Protein AF-A0A817QDA9-F1 (afdb_monomer_lite)

Radius of gyration: 23.28 Å; chains: 1; bounding box: 49×49×76 Å

Foldseek 3Di:
DVVVVVVVVVVVVVVVVVLLVVLLVVLCCPAPVHPDNDDDWADDDDLCLQPCVVVVDPDPPPDDDPDPPRSTPPQLVSVVSSLVSSLVCLVPVVVVVCVVVVDPPCVVVNVVSNVVSVVVNVCCSVCVSVCLVCVLVVLQVVLLVVLLVLLCVLCVLPLDLVSSVCSCVVDVVNVVSNVVSLVSNQVSLCSVPVPPDPVSVVVSVCSCVSVVVCSVCSNVVHDPDDDPPDD

Structure (mmCIF, N/CA/C/O backbone):
data_AF-A0A817QDA9-F1
#
_entry.id   AF-A0A817QDA9-F1
#
loop_
_atom_site.group_PDB
_atom_site.id
_atom_site.type_symbol
_atom_site.label_atom_id
_atom_site.label_alt_id
_atom_site.label_comp_id
_atom_site.label_asym_id
_atom_site.label_entity_id
_atom_site.label_seq_id
_atom_site.pdbx_PDB_ins_code
_atom_site.Cartn_x
_atom_site.Cartn_y
_atom_site.Cartn_z
_atom_site.occupancy
_atom_site.B_iso_or_equiv
_atom_site.auth_seq_id
_atom_site.auth_comp_id
_atom_site.auth_asym_id
_atom_site.auth_atom_id
_atom_site.pdbx_PDB_model_num
ATOM 1 N N . MET A 1 1 ? -1.153 15.783 -30.442 1.00 42.75 1 MET A N 1
ATOM 2 C CA . MET A 1 1 ? -2.332 15.225 -29.729 1.00 42.75 1 MET A CA 1
ATOM 3 C C . MET A 1 1 ? -1.967 14.540 -28.403 1.00 42.75 1 MET A C 1
ATOM 5 O O . MET A 1 1 ? -2.709 14.705 -27.447 1.00 42.75 1 MET A O 1
ATOM 9 N N . SER A 1 2 ? -0.815 13.856 -28.306 1.00 41.72 2 SER A N 1
ATOM 10 C CA . SER A 1 2 ? -0.297 13.240 -27.061 1.00 41.72 2 SER A CA 1
ATOM 11 C C . SER A 1 2 ? 0.119 14.246 -25.961 1.00 41.72 2 SER A C 1
ATOM 13 O O . SER A 1 2 ? -0.207 14.048 -24.791 1.00 41.72 2 SER A O 1
ATOM 15 N N . SER A 1 3 ? 0.738 15.380 -26.319 1.00 40.34 3 SER A N 1
ATOM 16 C CA . SER A 1 3 ? 1.186 16.409 -25.358 1.00 40.34 3 SER A CA 1
ATOM 17 C C . SER A 1 3 ? 0.042 17.011 -24.527 1.00 40.34 3 SER A C 1
ATOM 19 O O . SER A 1 3 ? 0.133 17.072 -23.304 1.00 40.34 3 SER A O 1
ATOM 21 N N . ASN A 1 4 ? -1.080 17.339 -25.174 1.00 43.16 4 ASN A N 1
ATOM 22 C CA . ASN A 1 4 ? -2.273 17.884 -24.516 1.00 43.16 4 ASN A CA 1
ATOM 23 C C . ASN A 1 4 ? -2.968 16.881 -23.579 1.00 43.16 4 ASN A C 1
ATOM 25 O O . ASN A 1 4 ? -3.653 17.298 -22.649 1.00 43.16 4 ASN A O 1
ATOM 29 N N . LEU A 1 5 ? -2.832 15.570 -23.812 1.00 43.88 5 LEU A N 1
ATOM 30 C CA . LEU A 1 5 ? -3.388 14.539 -22.927 1.00 43.88 5 LEU A CA 1
ATOM 31 C C . LEU A 1 5 ? -2.507 14.329 -21.693 1.00 43.88 5 LEU A C 1
ATOM 33 O O . LEU A 1 5 ? -3.026 14.228 -20.582 1.00 43.88 5 LEU A O 1
ATOM 37 N N . LEU A 1 6 ? -1.183 14.328 -21.870 1.00 44.38 6 LEU A N 1
ATOM 38 C CA . LEU A 1 6 ? -0.226 14.226 -20.767 1.00 44.38 6 LEU A CA 1
ATOM 39 C C . LEU A 1 6 ? -0.318 15.431 -19.826 1.00 44.38 6 LEU A C 1
ATOM 41 O O . LEU A 1 6 ? -0.367 15.246 -18.610 1.00 44.38 6 LEU A O 1
ATOM 45 N N . GLU A 1 7 ? -0.411 16.643 -20.372 1.00 45.53 7 GLU A N 1
ATOM 46 C CA . GLU A 1 7 ? -0.562 17.875 -19.592 1.00 45.53 7 GLU A CA 1
ATOM 47 C C . GLU A 1 7 ? -1.909 17.924 -18.853 1.00 45.53 7 GLU A C 1
ATOM 49 O O . GLU A 1 7 ? -1.946 18.194 -17.652 1.00 45.53 7 GLU A O 1
ATOM 54 N N . LYS A 1 8 ? -3.008 17.518 -19.508 1.00 46.84 8 LYS A N 1
ATOM 55 C CA . LYS A 1 8 ? -4.323 17.367 -18.858 1.00 46.84 8 LYS A CA 1
ATOM 56 C C . LYS A 1 8 ? -4.330 16.309 -17.753 1.00 46.84 8 LYS A C 1
ATOM 58 O O . LYS A 1 8 ? -4.963 16.530 -16.721 1.00 46.84 8 LYS A O 1
ATOM 63 N N . SER A 1 9 ? -3.623 15.187 -17.928 1.00 48.28 9 SER A N 1
ATOM 64 C CA . SER A 1 9 ? -3.509 14.174 -16.868 1.00 48.28 9 SER A CA 1
ATOM 65 C C . SER A 1 9 ? -2.754 14.734 -15.661 1.00 48.28 9 SER A C 1
ATOM 67 O O . SER A 1 9 ? -3.245 14.632 -14.540 1.00 48.28 9 SER A O 1
ATOM 69 N N . LYS A 1 10 ? -1.634 15.441 -15.878 1.00 43.03 10 LYS A N 1
ATOM 70 C CA . LYS A 1 10 ? -0.832 16.054 -14.807 1.00 43.03 10 LYS A CA 1
ATOM 71 C C . LYS A 1 10 ? -1.638 17.074 -13.999 1.00 43.03 10 LYS A C 1
ATOM 73 O O . LYS A 1 10 ? 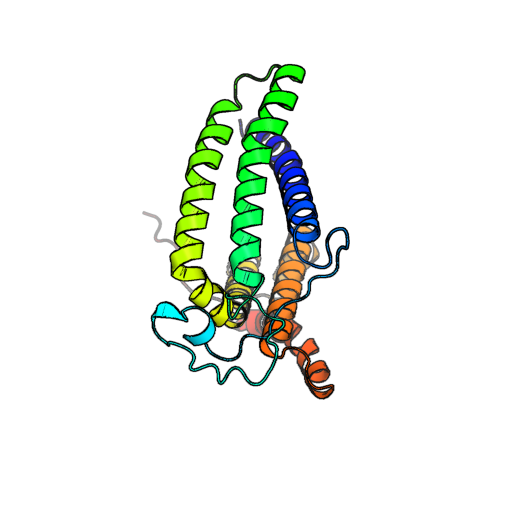-1.589 17.047 -12.769 1.00 43.03 10 LYS A O 1
ATOM 78 N N . VAL A 1 11 ? -2.428 17.913 -14.674 1.00 51.81 11 VAL A N 1
ATOM 79 C CA . VAL A 1 11 ? -3.289 18.920 -14.028 1.00 51.81 11 VAL A CA 1
ATOM 80 C C . VAL A 1 11 ? -4.443 18.286 -13.246 1.00 51.81 11 VAL A C 1
ATOM 82 O O . VAL A 1 11 ? -4.850 18.849 -12.239 1.00 51.81 11 VAL A O 1
ATOM 85 N N . SER A 1 12 ? -4.953 17.112 -13.635 1.00 53.66 12 SER A N 1
ATOM 86 C CA . SER A 1 12 ? -5.982 16.405 -12.852 1.00 53.66 12 SER A CA 1
ATOM 87 C C . SER A 1 12 ? -5.405 15.583 -11.692 1.00 53.66 12 SER A C 1
ATOM 89 O O . SER A 1 12 ? -6.076 15.418 -10.674 1.00 53.66 12 SER A O 1
ATOM 91 N N . ILE A 1 13 ? -4.182 15.062 -11.831 1.00 56.84 13 ILE A N 1
ATOM 92 C CA . ILE A 1 13 ? -3.520 14.221 -10.820 1.00 56.84 13 ILE A CA 1
ATOM 93 C C . ILE A 1 13 ? -3.080 15.060 -9.610 1.00 56.84 13 ILE A C 1
ATOM 95 O O . ILE A 1 13 ? -3.290 14.648 -8.472 1.00 56.84 13 ILE A O 1
ATOM 99 N N . CYS A 1 14 ? -2.540 16.262 -9.836 1.00 54.50 14 CYS A N 1
ATOM 100 C CA . CYS A 1 14 ? -2.052 17.152 -8.774 1.00 54.50 14 CYS A CA 1
ATOM 101 C C . CYS A 1 14 ? -3.123 17.537 -7.715 1.00 54.50 14 CYS A C 1
ATOM 103 O O . CYS A 1 14 ? -2.902 17.287 -6.526 1.00 54.50 14 CYS A O 1
ATOM 105 N N . PRO A 1 15 ? -4.320 18.045 -8.085 1.00 64.31 15 PRO A N 1
ATOM 106 C CA . PRO A 1 15 ? -5.388 18.322 -7.124 1.00 64.31 15 PRO A CA 1
ATOM 107 C C . PRO A 1 15 ? -5.987 17.043 -6.527 1.00 64.31 15 PRO A C 1
ATOM 109 O O . PRO A 1 15 ? -6.455 17.074 -5.392 1.00 64.31 15 PRO A O 1
ATOM 112 N N . GLY A 1 16 ? -5.942 15.912 -7.244 1.00 66.38 16 GLY A N 1
ATOM 113 C CA . GLY A 1 16 ? -6.372 14.614 -6.720 1.00 66.38 16 GLY A CA 1
ATOM 114 C C . GLY A 1 16 ? -5.509 14.140 -5.548 1.00 66.38 16 GLY A C 1
ATOM 115 O O . GLY A 1 16 ? -6.048 13.734 -4.521 1.00 66.38 16 GLY A O 1
ATOM 116 N N . ILE A 1 17 ? -4.184 14.263 -5.663 1.00 70.94 17 ILE A N 1
ATOM 117 C CA . ILE A 1 17 ? -3.237 13.912 -4.592 1.00 70.94 17 ILE A CA 1
ATOM 118 C C . ILE A 1 17 ? -3.423 14.833 -3.380 1.00 70.94 17 ILE A C 1
ATOM 120 O O . ILE A 1 17 ? -3.496 14.347 -2.252 1.00 70.94 17 ILE A O 1
ATOM 124 N N . TYR A 1 18 ? -3.564 16.144 -3.604 1.00 77.81 18 TYR A N 1
ATOM 125 C CA . TYR A 1 18 ? -3.792 17.107 -2.522 1.00 77.81 18 TYR A CA 1
ATOM 126 C C . TYR A 1 18 ? -5.111 16.838 -1.781 1.00 77.81 18 TYR A C 1
ATOM 128 O O . TYR A 1 18 ? -5.140 16.794 -0.552 1.00 77.81 18 TYR A O 1
ATOM 136 N N . CYS A 1 19 ? -6.194 16.573 -2.521 1.00 78.12 19 CYS A N 1
ATOM 137 C CA . CYS A 1 19 ? -7.481 16.203 -1.931 1.00 78.12 19 CYS A CA 1
ATOM 138 C C . CYS A 1 19 ? -7.393 14.874 -1.171 1.00 78.12 19 CYS A C 1
ATOM 140 O O . CYS A 1 19 ? -7.927 14.772 -0.070 1.00 78.12 19 CYS A O 1
ATOM 142 N N . GLY A 1 20 ? -6.687 13.878 -1.712 1.00 82.69 20 GLY A N 1
ATOM 143 C CA . GLY A 1 20 ? -6.460 12.601 -1.034 1.00 82.69 20 GLY A CA 1
ATOM 144 C C . GLY A 1 20 ? -5.747 12.783 0.306 1.00 82.69 20 GLY A C 1
ATOM 145 O O . GLY A 1 20 ? -6.238 12.322 1.337 1.00 82.69 20 GLY A O 1
ATOM 146 N N . TYR A 1 21 ? -4.653 13.544 0.324 1.00 86.06 21 TYR A N 1
ATOM 147 C CA . TYR A 1 21 ? -3.929 13.863 1.555 1.00 86.06 21 TYR A CA 1
ATOM 148 C C . TYR A 1 21 ? -4.812 14.591 2.581 1.00 86.06 21 TYR A C 1
ATOM 150 O O . TYR A 1 21 ? -4.845 14.219 3.754 1.00 86.06 21 TYR A O 1
ATOM 158 N N . GLN A 1 22 ? -5.602 15.569 2.130 1.00 85.44 22 GLN A N 1
ATOM 159 C CA . GLN A 1 22 ? -6.518 16.312 2.993 1.00 85.44 22 GLN A CA 1
ATOM 160 C C . GLN A 1 22 ? -7.595 15.410 3.618 1.00 85.44 22 GLN A C 1
ATOM 162 O O . GLN A 1 22 ? -7.872 15.514 4.814 1.00 85.44 22 GLN A O 1
ATOM 167 N N . THR A 1 23 ? -8.184 14.500 2.834 1.00 89.31 23 THR A N 1
ATOM 168 C CA . THR A 1 23 ? -9.198 13.550 3.331 1.00 89.31 23 THR A CA 1
ATOM 169 C C . THR A 1 23 ? -8.629 12.608 4.383 1.00 89.31 23 THR A C 1
ATOM 171 O O . THR A 1 23 ? -9.297 12.329 5.377 1.00 89.31 23 THR A O 1
ATOM 174 N N . PHE A 1 24 ? -7.382 12.168 4.209 1.00 88.06 24 PHE A N 1
ATOM 175 C CA . PHE A 1 24 ? -6.699 11.308 5.166 1.00 88.06 24 PHE A CA 1
ATOM 176 C C . PHE A 1 24 ? -6.463 12.024 6.501 1.00 88.06 24 PHE A C 1
ATOM 178 O O . PHE A 1 24 ? -6.821 11.488 7.549 1.00 88.06 24 PHE A O 1
ATOM 185 N N . ILE A 1 25 ? -5.955 13.263 6.468 1.00 88.56 25 ILE A N 1
ATOM 186 C CA . ILE A 1 25 ? -5.779 14.079 7.680 1.00 88.56 25 ILE A CA 1
ATOM 187 C C . ILE A 1 25 ? -7.111 14.287 8.393 1.00 88.56 25 ILE A C 1
ATOM 189 O O . ILE A 1 25 ? -7.201 14.055 9.597 1.00 88.56 25 ILE A O 1
ATOM 193 N N . PHE A 1 26 ? -8.149 14.712 7.668 1.00 89.44 26 PHE A N 1
ATOM 194 C CA . PHE A 1 26 ? -9.453 14.953 8.281 1.00 89.44 26 PHE A CA 1
ATOM 195 C C . PHE A 1 26 ? -10.027 13.693 8.913 1.00 89.44 26 PHE A C 1
ATOM 197 O O . PHE A 1 26 ? -10.484 13.759 10.049 1.00 89.44 26 PHE A O 1
ATOM 204 N N . THR A 1 27 ? -9.914 12.551 8.233 1.00 89.31 27 THR A N 1
ATOM 205 C CA . THR A 1 27 ? -10.334 11.255 8.777 1.00 89.31 27 THR A CA 1
ATOM 206 C C . THR A 1 27 ? -9.602 10.945 10.080 1.00 89.31 27 THR A C 1
ATOM 208 O O . THR A 1 27 ? -10.250 10.625 11.071 1.00 89.31 27 THR A O 1
ATOM 211 N N . LEU A 1 28 ? -8.271 11.083 10.120 1.00 87.56 28 LEU A N 1
ATOM 212 C CA . LEU A 1 28 ? -7.491 10.827 11.336 1.00 87.56 28 LEU A CA 1
ATOM 213 C C . LEU A 1 28 ? -7.910 11.728 12.504 1.00 87.56 28 LEU A C 1
ATOM 215 O O . LEU A 1 28 ? -8.008 11.251 13.629 1.00 87.56 28 LEU A O 1
ATOM 219 N N . LEU A 1 29 ? -8.206 13.003 12.240 1.00 87.81 29 LEU A N 1
ATOM 220 C CA . LEU A 1 29 ? -8.622 13.962 13.268 1.00 87.81 29 LEU A CA 1
ATOM 221 C C . LEU A 1 29 ? -10.022 13.678 13.836 1.00 87.81 29 LEU A C 1
ATOM 223 O O . LEU A 1 29 ? -10.327 14.153 14.932 1.00 87.81 29 LEU A O 1
ATOM 227 N N . THR A 1 30 ? -10.864 12.927 13.116 1.00 87.50 30 THR A N 1
ATOM 228 C CA . THR A 1 30 ? -12.214 12.534 13.555 1.00 87.50 30 THR A CA 1
ATOM 229 C C . THR A 1 30 ? -12.193 11.408 14.591 1.00 87.50 30 THR A C 1
ATOM 231 O O . THR A 1 30 ? -13.090 11.339 15.432 1.00 87.50 30 THR A O 1
ATOM 234 N N . PHE A 1 31 ? -11.192 10.523 14.555 1.00 84.44 31 PHE A N 1
ATOM 235 C CA . PHE A 1 31 ? -11.117 9.370 15.455 1.00 84.44 31 PHE A CA 1
ATOM 236 C C . PHE A 1 31 ? -10.366 9.689 16.755 1.00 84.44 31 PHE A C 1
ATOM 238 O O . PHE A 1 31 ? -9.500 10.563 16.787 1.00 84.44 31 PHE A O 1
ATOM 245 N N . PRO A 1 32 ? -10.691 9.002 17.865 1.00 78.50 32 PRO A N 1
ATOM 246 C CA . PRO A 1 32 ? -10.027 9.238 19.136 1.00 78.50 32 PRO A CA 1
ATOM 247 C C . PRO A 1 32 ? -8.543 8.813 19.105 1.00 78.50 32 PRO A C 1
ATOM 249 O O . PRO A 1 32 ? -8.238 7.704 18.656 1.00 78.50 32 PRO A O 1
ATOM 252 N N . PRO A 1 33 ? -7.630 9.610 19.700 1.00 83.94 33 PRO A N 1
ATOM 253 C CA . PRO A 1 33 ? -7.859 10.918 20.325 1.00 83.94 33 PRO A CA 1
ATOM 254 C C . PRO A 1 33 ? -8.097 12.044 19.303 1.00 83.94 33 PRO A C 1
ATOM 256 O O . PRO A 1 33 ? -7.226 12.372 18.501 1.00 83.94 33 PRO A O 1
ATOM 259 N N . ILE A 1 34 ? -9.267 12.682 19.416 1.00 82.25 34 ILE A N 1
ATOM 260 C CA . ILE A 1 34 ? -9.738 13.731 18.506 1.00 82.25 34 ILE A CA 1
ATOM 261 C C . ILE A 1 34 ? -8.708 14.864 18.454 1.00 82.25 34 ILE A C 1
ATOM 263 O O . ILE A 1 34 ? -8.221 15.321 19.492 1.00 8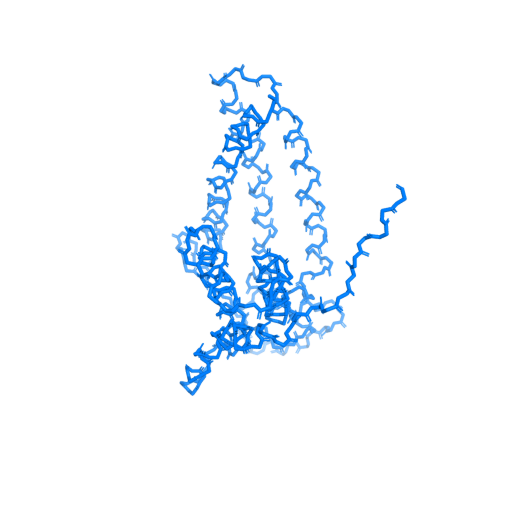2.25 34 ILE A O 1
ATOM 267 N N . GLY A 1 35 ? -8.378 15.318 17.245 1.00 81.88 35 GLY A N 1
ATOM 268 C CA . GLY A 1 35 ? -7.435 16.420 17.041 1.00 81.88 35 GLY A CA 1
ATOM 269 C C . GLY A 1 35 ? -5.950 16.035 17.088 1.00 81.88 35 GLY A C 1
ATOM 270 O O . GLY A 1 35 ? -5.101 16.917 16.970 1.00 81.88 35 GLY A O 1
ATOM 271 N N . LYS A 1 36 ? -5.607 14.748 17.239 1.00 83.50 36 LYS A N 1
ATOM 272 C CA . LYS A 1 36 ? -4.221 14.254 17.151 1.00 83.50 36 LYS A CA 1
ATOM 273 C C . LYS A 1 36 ? -4.055 13.313 15.960 1.00 83.50 36 LYS A C 1
ATOM 275 O O . LYS A 1 36 ? -4.957 12.561 15.626 1.00 83.50 36 LYS A O 1
ATOM 280 N N . LEU A 1 37 ? -2.856 13.280 15.374 1.00 78.88 37 LEU A N 1
ATOM 281 C CA . LEU A 1 37 ? -2.489 12.345 14.294 1.00 78.88 37 LEU A CA 1
ATOM 282 C C . LEU A 1 37 ? -2.104 10.945 14.812 1.00 78.88 37 LEU A C 1
ATOM 284 O O . LEU A 1 37 ? -1.355 10.213 14.171 1.00 78.88 37 LEU A O 1
ATOM 288 N N . THR A 1 38 ? -2.583 10.581 15.999 1.00 73.81 38 THR A N 1
ATOM 289 C CA . THR A 1 38 ? -2.352 9.272 16.614 1.00 73.81 38 THR A CA 1
ATOM 290 C C . THR A 1 38 ? -3.626 8.455 16.505 1.00 73.81 38 THR A C 1
ATOM 292 O O . THR A 1 38 ? -4.691 8.958 16.848 1.00 73.81 38 THR A O 1
ATOM 295 N N . PHE A 1 39 ? -3.516 7.203 16.076 1.00 72.62 39 PHE A N 1
ATOM 296 C CA . PHE A 1 39 ? -4.663 6.344 15.810 1.00 72.62 39 PHE A CA 1
ATOM 297 C C . PHE A 1 39 ? -4.695 5.178 16.801 1.00 72.62 39 PHE A C 1
ATOM 299 O O . PHE A 1 39 ? -3.783 4.352 16.818 1.00 72.62 39 PHE A O 1
ATOM 306 N N . ASN A 1 40 ? -5.734 5.111 17.636 1.00 74.56 40 ASN A N 1
ATOM 307 C CA . ASN A 1 40 ? -5.926 4.000 18.566 1.00 74.56 40 ASN A CA 1
ATOM 308 C C . ASN A 1 40 ? -6.825 2.947 17.917 1.00 74.56 40 ASN A C 1
ATOM 310 O O . ASN A 1 40 ? -8.006 3.213 17.712 1.00 74.56 40 ASN A O 1
ATOM 314 N N . ALA A 1 41 ? -6.284 1.760 17.637 1.00 75.44 41 ALA A N 1
ATOM 315 C CA . ALA A 1 41 ? -7.025 0.648 17.044 1.00 75.44 41 ALA A CA 1
ATOM 316 C C . ALA A 1 41 ? -7.029 -0.590 17.942 1.00 75.44 41 ALA A C 1
ATOM 318 O O . ALA A 1 41 ? -6.058 -0.867 18.651 1.00 75.44 41 ALA A O 1
ATOM 319 N N . CYS A 1 42 ? -8.124 -1.345 17.891 1.00 75.94 42 CYS A N 1
ATOM 320 C CA . CYS A 1 42 ? -8.211 -2.650 18.532 1.00 75.94 42 CYS A CA 1
ATOM 321 C C . CYS A 1 42 ? -7.588 -3.721 17.623 1.00 75.94 42 CYS A C 1
ATOM 323 O O . CYS A 1 42 ? -7.791 -3.722 16.410 1.00 75.94 42 CYS A O 1
ATOM 325 N N . GLN A 1 43 ? -6.787 -4.616 18.209 1.00 71.62 43 GLN A N 1
ATOM 326 C CA . GLN A 1 43 ? -6.107 -5.669 17.456 1.00 71.62 43 GLN A CA 1
ATOM 327 C C . GLN A 1 43 ? -7.122 -6.707 16.966 1.00 71.62 43 GLN A C 1
ATOM 329 O O . GLN A 1 43 ? -7.863 -7.278 17.766 1.00 71.62 43 GLN A O 1
ATOM 334 N N . VAL A 1 44 ? -7.104 -6.980 15.663 1.00 75.62 44 VAL A N 1
ATOM 335 C CA . VAL A 1 44 ? -7.872 -8.064 15.042 1.00 75.62 44 VAL A CA 1
ATOM 336 C C . VAL A 1 44 ? -7.123 -9.376 15.240 1.00 75.62 44 VAL A C 1
ATOM 338 O O . VAL A 1 44 ? -5.926 -9.444 14.952 1.00 75.62 44 VAL A O 1
ATOM 341 N N . LYS A 1 45 ? -7.809 -10.420 15.713 1.00 76.25 45 LYS A N 1
ATOM 342 C CA . LYS A 1 45 ? -7.208 -11.752 15.886 1.00 76.25 45 LYS A CA 1
ATOM 343 C C . LYS A 1 45 ? -7.748 -12.755 14.884 1.00 76.25 45 LYS A C 1
ATOM 345 O O . LYS A 1 45 ? -6.991 -13.567 14.362 1.00 76.25 45 LYS A O 1
ATOM 350 N N . LEU A 1 46 ? -9.049 -12.710 14.636 1.00 78.19 46 LEU A N 1
ATOM 351 C CA . LEU A 1 46 ? -9.757 -13.684 13.820 1.00 78.19 46 LEU A CA 1
ATOM 352 C C . LEU A 1 46 ? -10.544 -12.976 12.723 1.00 78.19 46 LEU A C 1
ATOM 354 O O . LEU A 1 46 ? -11.029 -11.863 12.899 1.00 78.19 46 LEU A O 1
ATOM 358 N N . PHE A 1 47 ? -10.736 -13.658 11.596 1.00 80.44 47 PHE A N 1
ATOM 359 C CA . PHE A 1 47 ? -11.599 -13.162 10.523 1.00 80.44 47 PHE A CA 1
ATOM 360 C C . PHE A 1 47 ? -13.047 -12.934 10.999 1.00 80.44 47 PHE A C 1
ATOM 362 O O . PHE A 1 47 ? -13.696 -11.977 10.581 1.00 80.44 47 PHE A O 1
ATOM 369 N N . SER A 1 48 ? -13.530 -13.760 11.936 1.00 77.38 48 SER A N 1
ATOM 370 C CA . SER A 1 48 ? -14.853 -13.622 12.558 1.00 77.38 48 SER A CA 1
ATOM 371 C C . SER A 1 48 ? -15.051 -12.292 13.291 1.00 77.38 48 SER A C 1
ATOM 373 O O . SER A 1 48 ? -16.191 -11.853 13.432 1.00 77.38 48 SER A O 1
ATOM 375 N N . ASP A 1 49 ? -13.967 -11.633 13.720 1.00 76.31 49 ASP A N 1
ATOM 376 C CA . ASP A 1 49 ? -14.023 -10.352 14.433 1.00 76.31 49 ASP A CA 1
ATOM 377 C C . ASP A 1 49 ? -14.596 -9.233 13.542 1.00 76.31 49 ASP A C 1
ATOM 379 O O . ASP A 1 49 ? -15.229 -8.308 14.045 1.00 76.31 49 ASP A O 1
ATOM 383 N N . PHE A 1 50 ? -14.450 -9.335 12.214 1.00 77.44 50 PHE A N 1
ATOM 384 C CA . PHE A 1 50 ? -15.024 -8.377 11.261 1.00 77.44 50 PHE A CA 1
ATOM 385 C C . PHE A 1 50 ? -16.535 -8.536 11.055 1.00 77.44 50 PHE A C 1
ATOM 387 O O . PHE A 1 50 ? -17.186 -7.594 10.607 1.00 77.44 50 PHE A O 1
ATOM 394 N N . TYR A 1 51 ? -17.105 -9.700 11.385 1.00 77.75 51 TYR A N 1
ATOM 395 C CA . TYR A 1 51 ? -18.514 -10.010 11.130 1.00 77.75 51 TYR A CA 1
ATOM 396 C C . TYR A 1 51 ? -19.233 -10.498 12.398 1.00 77.75 51 TYR A C 1
ATOM 398 O O . TYR A 1 51 ? -19.763 -11.615 12.436 1.00 77.75 51 TYR A O 1
ATOM 406 N N . PRO A 1 52 ? -19.311 -9.656 13.448 1.00 71.50 52 PRO A N 1
ATOM 407 C CA . PRO A 1 52 ? -19.877 -10.049 14.737 1.00 71.50 52 PRO A CA 1
ATOM 408 C C . PRO A 1 52 ? -21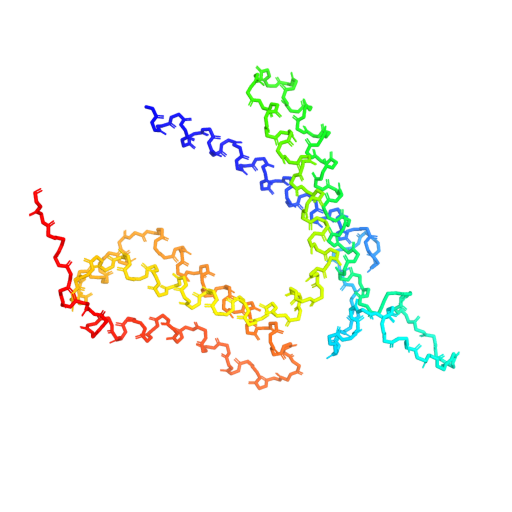.360 -10.428 14.652 1.00 71.50 52 PRO A C 1
ATOM 410 O O . PRO A 1 52 ? -21.834 -11.194 15.485 1.00 71.50 52 PRO A O 1
ATOM 413 N N . ILE A 1 53 ? -22.083 -9.957 13.627 1.00 69.69 53 ILE A N 1
ATOM 414 C CA . ILE A 1 53 ? -23.491 -10.309 13.394 1.00 69.69 53 ILE A CA 1
ATOM 415 C C . ILE A 1 53 ? -23.694 -11.814 13.165 1.00 69.69 53 ILE A C 1
ATOM 417 O O . ILE A 1 53 ? -24.720 -12.357 13.561 1.00 69.69 53 ILE A O 1
ATOM 421 N N . PHE A 1 54 ? -22.703 -12.496 12.580 1.00 72.12 54 PHE A N 1
ATOM 422 C CA . PHE A 1 54 ? -22.741 -13.943 12.354 1.00 72.12 54 PHE A CA 1
ATOM 423 C C . PHE A 1 54 ? -22.105 -14.737 13.502 1.00 72.12 54 PHE A C 1
ATOM 425 O O . PHE A 1 54 ? -22.356 -15.931 13.637 1.00 72.12 54 PHE A O 1
ATOM 432 N N . HIS A 1 55 ? -21.297 -14.083 14.340 1.00 65.75 55 HIS A N 1
ATOM 433 C CA . HIS A 1 55 ? -20.442 -14.736 15.336 1.00 65.75 55 HIS A CA 1
ATOM 434 C C . HIS A 1 55 ? -20.676 -14.250 16.773 1.00 65.75 55 HIS A C 1
ATOM 436 O O . HIS A 1 55 ? -19.764 -14.334 17.590 1.00 65.75 55 HIS A O 1
ATOM 442 N N . ASN A 1 56 ? -21.889 -13.758 17.059 1.00 53.91 56 ASN A N 1
ATOM 443 C CA . ASN A 1 56 ? -22.372 -13.190 18.325 1.00 53.91 56 ASN A CA 1
ATOM 444 C C . ASN A 1 56 ? -21.400 -13.344 19.518 1.00 53.91 56 ASN A C 1
ATOM 446 O O . ASN A 1 56 ? -21.388 -14.394 20.173 1.00 53.91 56 ASN A O 1
ATOM 450 N N . PRO A 1 57 ? -20.576 -12.328 19.823 1.00 59.78 57 PRO A N 1
ATOM 451 C CA . PRO A 1 57 ? -19.647 -12.423 20.935 1.00 59.78 57 PRO A CA 1
ATOM 452 C C . PRO A 1 57 ? -20.420 -12.416 22.261 1.00 59.78 57 PRO A C 1
ATOM 454 O O . PRO A 1 57 ? -21.052 -11.426 22.627 1.00 59.78 57 PRO A O 1
ATOM 457 N N . ILE A 1 58 ? -20.349 -13.513 23.019 1.00 57.53 58 ILE A N 1
ATOM 458 C CA . ILE A 1 58 ? -20.902 -13.584 24.378 1.00 57.53 58 ILE A CA 1
ATOM 459 C C . ILE A 1 58 ? -19.963 -12.809 25.305 1.00 57.53 58 ILE A C 1
ATOM 461 O O . ILE A 1 58 ? -18.966 -13.333 25.809 1.00 57.53 58 ILE A O 1
ATOM 465 N N . VAL A 1 59 ? -20.252 -11.527 25.515 1.00 60.94 59 VAL A N 1
ATOM 466 C CA . VAL A 1 59 ? -19.447 -10.682 26.396 1.00 60.94 59 VAL A CA 1
ATOM 467 C C . VAL A 1 59 ? -19.970 -10.811 27.823 1.00 60.94 59 VAL A C 1
ATOM 469 O O . VAL A 1 59 ? -20.996 -10.245 28.185 1.00 60.94 59 VAL A O 1
ATOM 472 N N . ASN A 1 60 ? -19.237 -11.523 28.676 1.00 59.72 60 ASN A N 1
ATOM 473 C CA . ASN A 1 60 ? -19.470 -11.459 30.117 1.00 59.72 60 ASN A CA 1
ATOM 474 C C . ASN A 1 60 ? -19.126 -10.038 30.602 1.00 59.72 60 ASN A C 1
ATOM 476 O O . ASN A 1 60 ? -17.946 -9.712 30.741 1.00 59.72 60 ASN A O 1
ATOM 480 N N . TYR A 1 61 ? -20.148 -9.212 30.861 1.00 55.66 61 TYR A N 1
ATOM 481 C CA . TYR A 1 61 ? -20.138 -7.774 31.215 1.00 55.66 61 TYR A CA 1
ATOM 482 C C . TYR A 1 61 ? -19.297 -7.351 32.447 1.00 55.66 61 TYR A C 1
ATOM 484 O O . TYR A 1 61 ? -19.490 -6.275 33.004 1.00 55.66 61 TYR A O 1
ATOM 492 N N . ARG A 1 62 ? -18.341 -8.167 32.906 1.00 58.09 62 ARG A N 1
ATOM 493 C CA . ARG A 1 62 ? -17.469 -7.888 34.058 1.00 58.09 62 ARG A CA 1
ATOM 494 C C . ARG A 1 62 ? -16.276 -6.976 33.748 1.00 58.09 62 ARG A C 1
ATOM 496 O O . ARG A 1 62 ? -15.644 -6.497 34.683 1.00 58.09 62 ARG A O 1
ATOM 503 N N . LYS A 1 63 ? -15.938 -6.729 32.475 1.00 54.81 63 LYS A N 1
ATOM 504 C CA . LYS A 1 63 ? -14.817 -5.854 32.080 1.00 54.81 63 LYS A CA 1
ATOM 505 C C . LYS A 1 63 ? -15.284 -4.747 31.138 1.00 54.81 63 LYS A C 1
ATOM 507 O O . LYS A 1 63 ? -15.991 -5.005 30.171 1.00 54.81 63 LYS A O 1
ATOM 512 N N . LYS A 1 64 ? -14.840 -3.515 31.405 1.00 50.12 64 LYS A N 1
ATOM 513 C CA . LYS A 1 64 ? -15.085 -2.348 30.549 1.00 50.12 64 LYS A CA 1
ATOM 514 C C . LYS A 1 64 ? -14.290 -2.504 29.247 1.00 50.12 64 LYS A C 1
ATOM 516 O O . LYS A 1 64 ? -13.073 -2.320 29.247 1.00 50.12 64 LYS A O 1
ATOM 521 N N . LEU A 1 65 ? -14.962 -2.862 28.154 1.00 56.59 65 LEU A N 1
ATOM 522 C CA . LEU A 1 65 ? -14.366 -2.844 26.819 1.00 56.59 65 LEU A CA 1
ATOM 523 C C . LEU A 1 65 ? -14.155 -1.380 26.407 1.00 56.59 65 LEU A C 1
ATOM 525 O O . LEU A 1 65 ? -15.086 -0.580 26.435 1.00 56.59 65 LEU A O 1
ATOM 529 N N . ARG A 1 66 ? -12.908 -1.009 26.094 1.00 53.16 66 ARG A N 1
ATOM 530 C CA . ARG A 1 66 ? -12.580 0.310 25.519 1.00 53.16 66 ARG A CA 1
ATOM 531 C C . ARG A 1 66 ? -12.817 0.366 24.006 1.00 53.16 66 ARG A C 1
ATOM 533 O O . ARG A 1 66 ? -12.848 1.456 23.452 1.00 53.16 66 ARG A O 1
ATOM 540 N N . CYS A 1 67 ? -12.984 -0.788 23.367 1.00 58.00 67 CYS A N 1
ATOM 541 C CA . CYS A 1 67 ? -13.454 -0.900 21.993 1.00 58.00 67 CYS A CA 1
ATOM 542 C C . CYS A 1 67 ? -14.987 -0.795 22.031 1.00 58.00 67 CYS A C 1
ATOM 544 O O . CYS A 1 67 ? -15.620 -1.517 22.804 1.00 58.00 67 CYS A O 1
ATOM 546 N N . SER A 1 68 ? -15.560 0.143 21.275 1.00 53.75 68 SER A N 1
ATOM 547 C CA . SER A 1 68 ? -17.009 0.354 21.121 1.00 53.75 68 SER A CA 1
ATOM 548 C C . SER A 1 68 ? -17.724 -0.902 20.580 1.00 53.75 68 SER A C 1
ATOM 550 O O . SER A 1 68 ? -17.094 -1.930 20.364 1.00 53.75 68 SER A O 1
ATOM 552 N N . TYR A 1 69 ? -19.031 -0.820 20.298 1.00 56.81 69 TYR A N 1
ATOM 553 C CA . TYR A 1 69 ? -19.869 -1.871 19.673 1.00 56.81 69 TYR A CA 1
ATOM 554 C C . TYR A 1 69 ? -19.349 -2.461 18.332 1.00 56.81 69 TYR A C 1
ATOM 556 O O . TYR A 1 69 ? -20.009 -3.297 17.723 1.00 56.81 69 TYR A O 1
ATOM 564 N N . GLU A 1 70 ? -18.170 -2.048 17.872 1.00 60.38 70 GLU A N 1
ATOM 565 C CA . GLU A 1 70 ? -17.448 -2.543 16.707 1.00 60.38 70 GLU A CA 1
ATOM 566 C C . GLU A 1 70 ? -16.172 -3.249 17.201 1.00 60.38 70 GLU A C 1
ATOM 568 O O . GLU A 1 70 ? -15.274 -2.623 17.768 1.00 60.38 70 GLU A O 1
ATOM 573 N N . VAL A 1 71 ? -16.087 -4.568 17.000 1.00 61.16 71 VAL A N 1
ATOM 574 C CA . VAL A 1 71 ? -14.958 -5.401 17.468 1.00 61.16 71 VAL A CA 1
ATOM 575 C C . VAL A 1 71 ? -13.627 -4.964 16.826 1.00 61.16 71 VAL A C 1
ATOM 577 O O . VAL A 1 71 ? -12.573 -5.084 17.447 1.00 61.16 71 VAL A O 1
ATOM 580 N N . VAL A 1 72 ? -13.686 -4.369 15.628 1.00 60.78 72 VAL A N 1
ATOM 581 C CA . VAL A 1 72 ? -12.536 -3.883 14.840 1.00 60.78 72 VAL A CA 1
ATOM 582 C C . VAL A 1 72 ? -12.478 -2.342 14.787 1.00 60.78 72 VAL A C 1
ATOM 584 O O . VAL A 1 72 ? -12.021 -1.744 13.815 1.00 60.78 72 VAL A O 1
ATOM 587 N N . TYR A 1 73 ? -12.940 -1.659 15.839 1.00 64.31 73 TYR A N 1
ATOM 588 C CA . TYR A 1 73 ? -12.908 -0.194 15.894 1.00 64.31 73 TYR A CA 1
ATOM 589 C C . TYR A 1 73 ? -11.465 0.362 15.887 1.00 64.31 73 TYR A C 1
ATOM 591 O O . TYR A 1 73 ? -10.619 -0.152 16.632 1.00 64.31 73 TYR A O 1
ATOM 599 N N . PRO A 1 74 ? -11.160 1.444 15.137 1.00 70.75 74 PRO A N 1
ATOM 600 C CA . PRO A 1 74 ? -11.974 2.162 14.153 1.00 70.75 74 PRO A CA 1
ATOM 601 C C . PRO A 1 74 ? -11.649 1.756 12.707 1.00 70.75 74 PRO A C 1
ATOM 603 O O . PRO A 1 74 ? -11.923 2.531 11.798 1.00 70.75 74 PRO A O 1
ATOM 606 N N . LEU A 1 75 ? -11.017 0.600 12.469 1.00 77.19 75 LEU A N 1
ATOM 607 C CA . LEU A 1 75 ? -10.471 0.247 11.156 1.00 77.19 75 LEU A CA 1
ATOM 608 C C . LEU A 1 75 ? -11.548 0.311 10.072 1.00 77.19 75 LEU A C 1
ATOM 610 O O . LEU A 1 75 ? -11.373 1.046 9.112 1.00 77.19 75 LEU A O 1
ATOM 614 N N . GLN A 1 76 ? -12.675 -0.377 10.253 1.00 81.19 76 GLN A N 1
ATOM 615 C CA . GLN A 1 76 ? -13.749 -0.411 9.257 1.00 81.19 76 GLN A CA 1
ATOM 616 C C . GLN A 1 76 ? -14.448 0.956 9.141 1.00 81.19 76 GLN A C 1
ATOM 618 O O . GLN A 1 76 ? -14.625 1.482 8.040 1.00 81.19 76 GLN A O 1
ATOM 623 N N . SER A 1 77 ? -14.788 1.574 10.274 1.00 84.94 77 SER A N 1
ATOM 624 C CA . SER A 1 77 ? -15.412 2.903 10.309 1.00 84.94 77 SER A CA 1
ATOM 625 C C . SER A 1 77 ? -14.554 4.010 9.675 1.00 84.94 77 SER A C 1
ATOM 627 O O . SER A 1 77 ? -15.091 4.933 9.057 1.00 84.94 77 SER A O 1
ATOM 629 N N . ALA A 1 78 ? -13.224 3.931 9.771 1.00 87.38 78 ALA A N 1
ATOM 630 C CA . ALA A 1 78 ? -12.322 4.962 9.264 1.00 87.38 78 ALA A CA 1
ATOM 631 C C . ALA A 1 78 ? -12.365 5.107 7.746 1.00 87.38 78 ALA A C 1
ATOM 633 O O . ALA A 1 78 ? -12.335 6.227 7.240 1.00 87.38 78 ALA A O 1
ATOM 634 N N . ILE A 1 79 ? -12.508 4.010 7.003 1.00 89.25 79 ILE A N 1
ATOM 635 C CA . ILE A 1 79 ? -12.569 4.080 5.535 1.00 89.25 79 ILE A CA 1
ATOM 636 C C . ILE A 1 79 ? -13.897 4.648 5.058 1.00 89.25 79 ILE A C 1
ATOM 638 O O . ILE A 1 79 ? -13.924 5.395 4.082 1.00 89.25 79 ILE A O 1
ATOM 642 N N . PHE A 1 80 ? -14.993 4.365 5.760 1.00 89.25 80 PHE A N 1
ATOM 643 C CA . PHE A 1 80 ? -16.280 4.984 5.450 1.00 89.25 80 PHE A CA 1
ATOM 644 C C . PHE A 1 80 ? -16.239 6.496 5.642 1.00 89.25 80 PHE A C 1
ATOM 646 O O . PHE A 1 80 ? -16.691 7.243 4.770 1.00 89.25 80 PHE A O 1
ATOM 653 N N . VAL A 1 81 ? -15.635 6.954 6.740 1.00 90.94 81 VAL A N 1
ATOM 654 C CA . VAL A 1 81 ? -15.405 8.381 6.987 1.00 90.94 81 VAL A CA 1
ATOM 655 C C . VAL A 1 81 ? -14.498 8.974 5.903 1.00 90.94 81 VAL A C 1
ATOM 657 O O . VAL A 1 81 ? -14.828 10.019 5.342 1.00 90.94 81 VAL A O 1
ATOM 660 N N . LEU A 1 82 ? -13.431 8.270 5.515 1.00 91.06 82 LEU A N 1
ATOM 661 C CA . LEU A 1 82 ? -12.520 8.698 4.452 1.00 91.06 82 LEU A CA 1
ATOM 662 C C . LEU A 1 82 ? -13.217 8.849 3.098 1.00 91.06 82 LEU A C 1
ATOM 664 O O . LEU A 1 82 ? -13.076 9.890 2.457 1.00 91.06 82 LEU A O 1
ATOM 668 N N . TYR A 1 83 ? -14.003 7.864 2.659 1.00 90.88 83 TYR A N 1
ATOM 669 C CA . TYR A 1 83 ? -14.747 7.949 1.397 1.00 90.88 83 TYR A CA 1
ATOM 670 C C . TYR A 1 83 ? -15.846 9.012 1.432 1.00 90.88 83 TYR A C 1
ATOM 672 O O . TYR A 1 83 ? -16.099 9.669 0.417 1.00 90.88 83 TYR A O 1
ATOM 680 N N . THR A 1 84 ? -16.455 9.239 2.596 1.00 89.56 84 THR A N 1
ATOM 681 C CA . THR A 1 84 ? -17.430 10.320 2.785 1.00 89.56 84 THR A CA 1
ATOM 682 C C . THR A 1 84 ? -16.754 11.682 2.651 1.00 89.56 84 THR A C 1
ATOM 684 O O . THR A 1 84 ? -17.204 12.513 1.861 1.00 89.56 84 THR A O 1
ATOM 687 N N . TYR A 1 85 ? -15.623 11.904 3.329 1.00 90.38 85 TYR A N 1
ATOM 688 C CA . TYR A 1 85 ? -14.849 13.137 3.175 1.00 90.38 85 TYR A CA 1
ATOM 689 C C . TYR A 1 85 ? -14.320 13.316 1.754 1.00 90.38 85 TYR A C 1
ATOM 691 O O . TYR A 1 85 ? -14.364 14.431 1.240 1.00 90.38 85 TYR A O 1
ATOM 699 N N . ALA A 1 86 ? -13.868 12.247 1.093 1.00 88.81 86 ALA A N 1
ATOM 700 C CA . ALA A 1 86 ? -13.416 12.304 -0.296 1.00 88.81 86 ALA A CA 1
ATOM 701 C C . ALA A 1 86 ? -14.539 12.737 -1.242 1.00 88.81 86 ALA A C 1
ATOM 703 O O . ALA A 1 86 ? -14.331 13.611 -2.086 1.00 88.81 86 ALA A O 1
ATOM 704 N N . SER A 1 87 ? -15.745 12.201 -1.046 1.00 87.19 87 SER A N 1
ATOM 705 C CA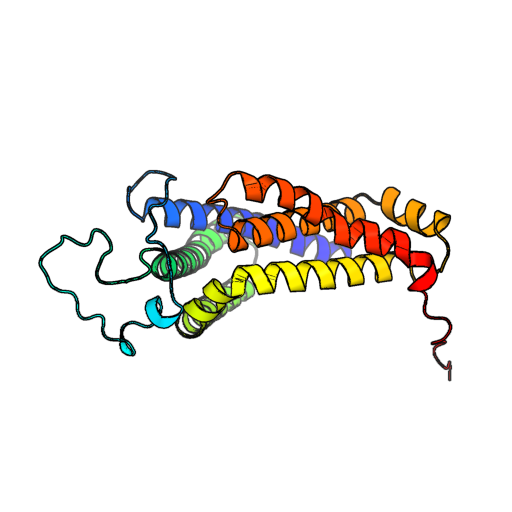 . SER A 1 87 ? -16.933 12.596 -1.806 1.00 87.19 87 SER A CA 1
ATOM 706 C C . SER A 1 87 ? -17.296 14.062 -1.556 1.00 87.19 87 SER A C 1
ATOM 708 O O . SER A 1 87 ? -17.493 14.816 -2.508 1.00 87.19 87 SER A O 1
ATOM 710 N N . LEU A 1 88 ? -17.314 14.503 -0.293 1.00 87.50 88 LEU A N 1
ATOM 711 C CA . LEU A 1 88 ? -17.620 15.891 0.077 1.00 87.50 88 LEU A CA 1
ATOM 712 C C . LEU A 1 88 ? -16.588 16.882 -0.471 1.00 87.50 88 LEU A C 1
ATOM 714 O O . LEU A 1 88 ? -16.955 17.905 -1.040 1.00 87.50 88 LEU A O 1
ATOM 718 N N . ILE A 1 89 ? -15.296 16.579 -0.352 1.00 84.25 89 ILE A N 1
ATOM 719 C CA . ILE A 1 89 ? -14.221 17.438 -0.860 1.00 84.25 89 ILE A CA 1
ATOM 720 C C . ILE A 1 89 ? -14.291 17.550 -2.385 1.00 84.25 89 ILE A C 1
ATOM 722 O O . ILE A 1 89 ? -14.202 18.657 -2.918 1.00 84.25 89 ILE A O 1
ATOM 726 N N . MET A 1 90 ? -14.523 16.442 -3.094 1.00 81.00 90 MET A N 1
ATOM 727 C CA . MET A 1 90 ? -14.697 16.469 -4.550 1.00 81.00 90 MET A CA 1
ATOM 728 C C . MET A 1 90 ? -15.950 17.240 -4.985 1.00 81.00 90 MET A C 1
ATOM 730 O O . MET A 1 90 ? -15.933 17.848 -6.054 1.00 81.00 90 MET A O 1
ATOM 734 N N . LEU A 1 91 ? -17.006 17.258 -4.167 1.00 82.44 91 LEU A N 1
ATOM 735 C CA . LEU A 1 91 ? -18.233 18.016 -4.428 1.00 82.44 91 LEU A CA 1
ATOM 736 C C . LEU A 1 91 ? -18.142 19.499 -4.060 1.00 82.44 91 LEU A C 1
ATOM 738 O O . LEU A 1 91 ? -18.837 20.292 -4.676 1.00 82.44 91 LEU A O 1
ATOM 742 N N . LEU A 1 92 ? -17.330 19.887 -3.074 1.00 82.31 92 L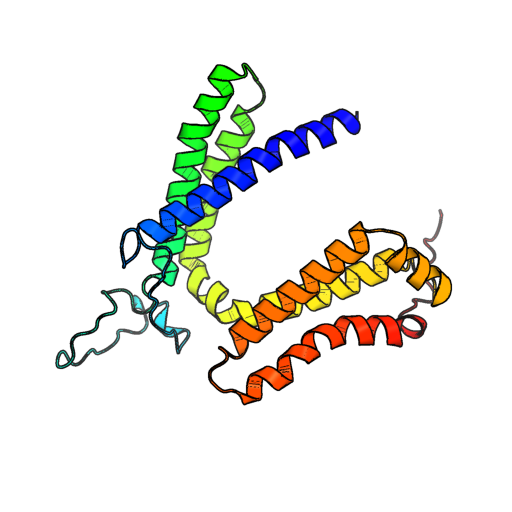EU A N 1
ATOM 743 C CA . LEU A 1 92 ? -17.278 21.268 -2.574 1.00 82.31 92 LEU A CA 1
ATOM 744 C C . LEU A 1 92 ? -16.062 22.032 -3.101 1.00 82.31 92 LEU A C 1
ATOM 746 O O . LEU A 1 92 ? -16.190 23.104 -3.688 1.00 82.31 92 LEU A O 1
ATOM 750 N N . ILE A 1 93 ? -14.869 21.464 -2.920 1.00 77.62 93 ILE A N 1
ATOM 751 C CA . ILE A 1 93 ? -13.603 22.138 -3.227 1.00 77.62 93 ILE A CA 1
ATOM 752 C C . ILE A 1 93 ? -13.421 22.240 -4.739 1.00 77.62 93 ILE A C 1
ATOM 754 O O . ILE A 1 93 ? -13.030 23.278 -5.270 1.00 77.62 93 ILE A O 1
ATOM 758 N N . ARG A 1 94 ? -13.754 21.173 -5.464 1.00 73.88 94 ARG A N 1
ATOM 759 C CA . ARG A 1 94 ? -13.540 21.121 -6.908 1.00 73.88 94 ARG A CA 1
ATOM 760 C C . ARG A 1 94 ? -14.372 22.143 -7.694 1.00 73.88 94 ARG A C 1
ATOM 762 O O . ARG A 1 94 ? -13.754 22.884 -8.452 1.00 73.88 94 ARG A O 1
ATOM 769 N N . PRO A 1 95 ? -15.706 22.269 -7.530 1.00 75.69 95 PRO A N 1
ATOM 770 C CA . PRO A 1 95 ? -16.461 23.331 -8.203 1.00 75.69 95 PRO A CA 1
ATOM 771 C C . PRO A 1 95 ? -16.028 24.736 -7.791 1.00 75.69 95 PRO A C 1
ATOM 773 O O . PRO A 1 95 ? -16.053 25.629 -8.636 1.00 75.69 95 PRO A O 1
ATOM 776 N N . PHE A 1 96 ? -15.561 24.927 -6.555 1.00 74.44 96 PHE A N 1
ATOM 777 C CA . PHE A 1 96 ? -15.016 26.208 -6.112 1.00 74.44 96 PHE A CA 1
ATOM 778 C C . PHE A 1 96 ? -13.735 26.600 -6.871 1.00 74.44 96 PHE A C 1
ATOM 780 O O . PHE A 1 96 ? -13.623 27.720 -7.356 1.00 74.44 96 PHE A O 1
ATOM 787 N N . PHE A 1 97 ? -12.787 25.680 -7.074 1.00 70.75 97 PHE A N 1
ATOM 788 C CA . PHE A 1 97 ? -11.604 25.971 -7.900 1.00 70.75 97 PHE A CA 1
ATOM 789 C C . PHE A 1 97 ? -11.950 26.170 -9.383 1.00 70.75 97 PHE A C 1
ATOM 791 O O . PHE A 1 97 ? -11.312 26.963 -10.074 1.00 70.75 97 PHE A O 1
ATOM 798 N N . ILE A 1 98 ? -12.971 25.474 -9.886 1.00 69.56 98 ILE A N 1
ATOM 799 C CA . ILE A 1 98 ? -13.411 25.598 -11.282 1.00 69.56 98 ILE A CA 1
ATOM 800 C C . ILE A 1 98 ? -14.074 26.946 -11.540 1.00 69.56 98 ILE A C 1
ATOM 802 O O . ILE A 1 98 ? -13.842 27.522 -12.602 1.00 69.56 98 ILE A O 1
ATOM 806 N N . SER A 1 99 ? -14.880 27.454 -10.603 1.00 68.88 99 SER A N 1
ATOM 807 C CA . SER A 1 99 ? -15.510 28.771 -10.755 1.00 68.88 99 SER A CA 1
ATOM 808 C C . SER A 1 99 ? -14.461 29.880 -10.870 1.00 68.88 99 SER A C 1
ATOM 810 O O . SER A 1 99 ? -14.636 30.812 -11.652 1.00 68.88 99 SER A O 1
ATOM 812 N N . ILE A 1 100 ? -13.326 29.720 -10.184 1.00 70.50 100 ILE A N 1
ATOM 813 C CA . ILE A 1 100 ? -12.179 30.629 -10.265 1.00 70.50 100 ILE A CA 1
ATOM 814 C C . ILE A 1 100 ? -11.418 30.461 -11.596 1.00 70.50 100 ILE A C 1
ATOM 816 O O . ILE A 1 100 ? -11.018 31.453 -12.197 1.00 70.50 100 ILE A O 1
ATOM 820 N N . ILE A 1 101 ? -11.232 29.228 -12.087 1.00 68.81 101 ILE A N 1
ATOM 821 C CA . ILE A 1 101 ? -10.350 28.916 -13.237 1.00 68.81 101 ILE A CA 1
ATOM 822 C C . ILE A 1 101 ? -11.109 28.824 -14.590 1.00 68.81 101 ILE A C 1
ATOM 824 O O . ILE A 1 101 ? -10.493 28.689 -15.646 1.00 68.81 101 ILE A O 1
ATOM 828 N N . HIS A 1 102 ? -12.443 28.948 -14.608 1.00 56.91 102 HIS A N 1
ATOM 829 C CA . HIS A 1 102 ? -13.289 29.020 -15.818 1.00 56.91 102 HIS A CA 1
ATOM 830 C C . HIS A 1 102 ? -13.098 27.867 -16.837 1.00 56.91 102 HIS A C 1
ATOM 832 O O . HIS A 1 102 ? -13.181 28.053 -18.053 1.00 56.91 102 HIS A O 1
ATOM 838 N N . GLN A 1 103 ? -12.887 26.630 -16.369 1.00 60.44 103 GLN A N 1
ATOM 839 C CA . GLN A 1 103 ? -12.729 25.462 -17.252 1.00 60.44 103 GLN A CA 1
ATOM 840 C C . GLN A 1 103 ? -14.007 24.613 -17.379 1.00 60.44 103 GLN A C 1
ATOM 842 O O . GLN A 1 103 ? -14.472 24.001 -16.421 1.00 60.44 103 GLN A O 1
ATOM 847 N N . LYS A 1 104 ? -14.534 24.493 -18.610 1.00 56.78 104 LYS A N 1
ATOM 848 C CA . LYS A 1 104 ? -15.772 23.750 -18.949 1.00 56.78 104 LYS A CA 1
ATOM 849 C C . LYS A 1 104 ? -15.668 22.211 -18.895 1.00 56.78 104 LYS A C 1
ATOM 851 O O . LYS A 1 104 ? -16.691 21.539 -18.927 1.00 56.78 104 LYS A O 1
ATOM 856 N N . PHE A 1 105 ? -14.469 21.629 -18.816 1.00 55.88 105 PHE A N 1
ATOM 857 C CA . PHE A 1 105 ? -14.247 20.184 -19.028 1.00 55.88 105 PHE A CA 1
ATOM 858 C C . PHE A 1 105 ? -14.347 19.294 -17.773 1.00 55.88 105 PHE A C 1
ATOM 860 O O . PHE A 1 105 ? -14.069 18.099 -17.844 1.00 55.88 105 PHE A O 1
ATOM 867 N N . ILE A 1 106 ? -14.717 19.845 -16.615 1.00 60.66 106 ILE A N 1
ATOM 868 C CA . ILE A 1 106 ? -14.461 19.178 -15.325 1.00 60.66 106 ILE A CA 1
ATOM 869 C C . ILE A 1 106 ? -15.699 18.453 -14.753 1.00 60.66 106 ILE A C 1
ATOM 871 O O . ILE A 1 106 ? -15.571 17.611 -13.862 1.00 60.66 106 ILE A O 1
ATOM 875 N N . SER A 1 107 ? -16.888 18.666 -15.327 1.00 63.09 107 SER A N 1
ATOM 876 C CA . SER A 1 107 ? -18.138 18.032 -14.875 1.00 63.09 107 SER A CA 1
ATOM 877 C C . SER A 1 107 ? -18.075 16.499 -14.897 1.00 63.09 107 SER A C 1
ATOM 879 O O . SER A 1 107 ? -18.427 15.864 -13.906 1.00 63.09 107 SER A O 1
ATOM 881 N N . ALA A 1 108 ? -17.539 15.894 -15.963 1.00 69.12 108 ALA A N 1
ATOM 882 C CA . ALA A 1 108 ? -17.464 14.435 -16.115 1.00 69.12 108 ALA A CA 1
ATOM 883 C C . ALA A 1 108 ? -16.693 13.741 -14.978 1.00 69.12 108 ALA A C 1
ATOM 885 O O . ALA A 1 108 ? -17.061 12.656 -14.530 1.00 69.12 108 ALA A O 1
ATOM 886 N N . SER A 1 109 ? -15.645 14.382 -14.461 1.00 73.06 109 SER A N 1
ATOM 887 C CA . SER A 1 109 ? -14.841 13.808 -13.384 1.00 73.06 109 SER A CA 1
ATOM 888 C C . SER A 1 109 ? -15.522 13.935 -12.014 1.00 73.06 109 SER A C 1
ATOM 890 O O . SER A 1 109 ? -15.307 13.077 -11.163 1.00 73.06 109 SER A O 1
ATOM 892 N N . ILE A 1 110 ? -16.375 14.947 -11.806 1.00 75.69 110 ILE A N 1
ATOM 893 C CA . ILE A 1 110 ? -17.218 15.046 -10.601 1.00 75.69 110 ILE A CA 1
ATOM 894 C C . ILE A 1 110 ? -18.276 13.935 -10.619 1.00 75.69 110 ILE A C 1
ATOM 896 O O . ILE A 1 110 ? -18.425 13.222 -9.630 1.00 75.69 110 ILE A O 1
ATOM 900 N N . TYR A 1 111 ? -18.943 13.716 -11.760 1.00 78.69 111 TYR A N 1
ATOM 901 C CA . TYR A 1 111 ? -19.920 12.630 -11.905 1.00 78.69 111 TYR A CA 1
ATOM 902 C C . TYR A 1 111 ? -19.289 11.245 -11.735 1.00 78.69 111 TYR A C 1
ATOM 904 O O . TYR A 1 111 ? -19.866 10.393 -11.062 1.00 78.69 111 TYR A O 1
ATOM 912 N N . SER A 1 112 ? -18.093 11.024 -12.288 1.00 80.62 112 SER A N 1
ATOM 913 C CA . SER A 1 112 ? -17.364 9.767 -12.102 1.00 80.62 112 SER A CA 1
ATOM 914 C C . SER A 1 112 ? -17.034 9.514 -10.630 1.00 80.62 112 SER A C 1
ATOM 916 O O . SER A 1 112 ? -17.293 8.420 -10.137 1.00 80.62 112 SER A O 1
ATOM 918 N N . ALA A 1 113 ? -16.530 10.522 -9.913 1.00 79.75 113 ALA A N 1
ATOM 919 C CA . ALA A 1 113 ? -16.222 10.408 -8.490 1.00 79.75 113 ALA A CA 1
ATOM 920 C C . ALA A 1 113 ? -17.476 10.109 -7.650 1.00 79.75 113 ALA A C 1
ATOM 922 O O . ALA A 1 113 ? -17.444 9.233 -6.787 1.00 79.75 113 ALA A O 1
ATOM 923 N N . LEU A 1 114 ? -18.592 10.784 -7.950 1.00 83.75 114 LEU A N 1
ATOM 924 C CA . LEU A 1 114 ? -19.859 10.628 -7.233 1.00 83.75 114 LEU A CA 1
ATOM 925 C C . LEU A 1 114 ? -20.443 9.214 -7.339 1.00 83.75 114 LEU A C 1
ATOM 927 O O . LEU A 1 114 ? -21.100 8.773 -6.407 1.00 83.75 114 LEU A O 1
ATOM 931 N N . HIS A 1 115 ? -20.193 8.495 -8.436 1.00 86.06 115 HIS A N 1
ATOM 932 C CA . HIS A 1 115 ? -20.613 7.095 -8.577 1.00 86.06 115 HIS A CA 1
ATOM 933 C C . HIS A 1 115 ? -19.560 6.120 -8.040 1.00 86.06 115 HIS A C 1
ATOM 935 O O . HIS A 1 115 ? -19.899 5.084 -7.466 1.00 86.06 115 HIS A O 1
ATOM 941 N N . PHE A 1 116 ? -18.279 6.452 -8.200 1.00 88.56 116 PHE A N 1
ATOM 942 C CA . PHE A 1 116 ? -17.179 5.571 -7.833 1.00 88.56 116 PHE A CA 1
ATOM 943 C C . PHE A 1 116 ? -17.017 5.422 -6.314 1.00 88.56 116 PHE A C 1
ATOM 945 O O . PHE A 1 116 ? -16.891 4.297 -5.833 1.00 88.56 116 PHE A O 1
ATOM 952 N N . TYR A 1 117 ? -17.075 6.514 -5.541 1.00 88.75 117 TYR A N 1
ATOM 953 C CA . TYR A 1 117 ? -16.899 6.440 -4.083 1.00 88.75 117 TYR A CA 1
ATOM 954 C C . TYR A 1 117 ? -17.998 5.637 -3.366 1.00 88.75 117 TYR A C 1
ATOM 956 O O . TYR A 1 117 ? -17.644 4.812 -2.524 1.00 88.75 117 TYR A O 1
ATOM 964 N N . PRO A 1 118 ? -19.298 5.774 -3.696 1.00 87.75 118 PRO A N 1
ATOM 965 C CA . PRO A 1 118 ? -20.328 4.899 -3.136 1.00 87.75 118 PRO A CA 1
ATOM 966 C C . PRO A 1 118 ? -20.138 3.429 -3.515 1.00 87.75 118 PRO A C 1
ATOM 968 O O . PRO A 1 118 ? -20.314 2.561 -2.664 1.00 87.75 118 PRO A O 1
ATOM 971 N N . CYS A 1 119 ? -19.723 3.129 -4.753 1.00 90.44 119 CYS A N 1
ATOM 972 C CA . CYS A 1 119 ? -19.412 1.751 -5.145 1.00 90.44 119 CYS A CA 1
ATOM 973 C C . CYS A 1 119 ? -18.257 1.177 -4.312 1.00 90.44 119 CYS A C 1
ATOM 975 O O . CYS A 1 119 ? -18.355 0.050 -3.827 1.00 90.44 119 CYS A O 1
ATOM 977 N N . LEU A 1 120 ? -17.192 1.958 -4.090 1.00 90.38 120 LEU A N 1
ATOM 978 C CA . LEU A 1 120 ? -16.094 1.572 -3.199 1.00 90.38 120 LEU A CA 1
ATOM 979 C C . LEU A 1 120 ? -16.562 1.377 -1.756 1.00 90.38 120 LEU A C 1
ATOM 981 O O . LEU A 1 120 ? -16.104 0.450 -1.098 1.00 90.38 120 LEU A O 1
ATOM 985 N N . LEU A 1 121 ? -17.485 2.210 -1.271 1.00 89.69 121 LEU A N 1
ATOM 986 C CA . LEU A 1 121 ? -18.058 2.086 0.067 1.00 89.69 121 LEU A CA 1
ATOM 987 C C . LEU A 1 121 ? -18.838 0.777 0.218 1.00 89.69 121 LEU A C 1
ATOM 989 O O . LEU A 1 121 ? -18.628 0.063 1.194 1.00 89.69 121 LEU A O 1
ATOM 993 N N . VAL A 1 122 ? -19.680 0.424 -0.757 1.00 90.56 122 VAL A N 1
ATOM 994 C CA . VAL A 1 122 ? -20.419 -0.850 -0.761 1.00 90.56 122 VAL A CA 1
ATOM 995 C C . VAL A 1 122 ? -19.458 -2.034 -0.840 1.00 90.56 122 VAL A C 1
ATOM 997 O O . VAL A 1 122 ? -19.571 -2.970 -0.052 1.00 90.56 122 VAL A O 1
ATOM 1000 N N . LEU A 1 123 ? -18.467 -1.978 -1.733 1.00 90.81 123 LEU A N 1
ATOM 1001 C CA . LEU A 1 123 ? -17.444 -3.019 -1.841 1.00 90.81 123 LEU A CA 1
ATOM 1002 C C . LEU A 1 123 ? -16.679 -3.175 -0.524 1.00 90.81 123 LEU A C 1
ATOM 1004 O O . LEU A 1 123 ? -16.447 -4.294 -0.078 1.00 90.81 123 LEU A O 1
ATOM 1008 N N . HIS A 1 124 ? -16.328 -2.071 0.132 1.00 89.31 124 HIS A N 1
ATOM 1009 C CA . HIS A 1 124 ? -15.640 -2.090 1.416 1.00 89.31 124 HIS A CA 1
ATOM 1010 C C . HIS A 1 124 ? -16.533 -2.575 2.566 1.00 89.31 124 HIS A C 1
ATOM 1012 O O . HIS A 1 124 ? -16.051 -3.231 3.485 1.00 89.31 124 HIS A O 1
ATOM 1018 N N . ALA A 1 125 ? -17.836 -2.306 2.520 1.00 85.81 125 ALA A N 1
ATOM 1019 C CA . ALA A 1 125 ? -18.785 -2.825 3.500 1.00 85.81 125 ALA A CA 1
ATOM 1020 C C . ALA A 1 125 ? -18.941 -4.348 3.404 1.00 85.81 125 ALA A C 1
ATOM 1022 O O . ALA A 1 125 ? -19.040 -5.018 4.428 1.00 85.81 125 ALA A O 1
ATOM 1023 N N . LEU A 1 126 ? -18.922 -4.899 2.188 1.00 87.69 126 LEU A N 1
ATOM 1024 C CA . LEU A 1 126 ? -19.050 -6.340 1.961 1.00 87.69 126 LEU A CA 1
ATOM 1025 C C . LEU A 1 126 ? -17.717 -7.073 2.175 1.00 87.69 126 LEU A C 1
ATOM 1027 O O . LEU A 1 126 ? -17.651 -8.071 2.894 1.00 87.69 126 LEU A O 1
ATOM 1031 N N . CYS A 1 127 ? -16.645 -6.556 1.577 1.00 88.12 127 CYS A N 1
ATOM 1032 C CA . CYS A 1 127 ? -15.350 -7.227 1.475 1.00 88.12 127 CYS A CA 1
ATOM 1033 C C . CYS A 1 127 ? -14.277 -6.656 2.411 1.00 88.12 127 CYS A C 1
ATOM 1035 O O . CYS A 1 127 ? -13.148 -7.136 2.370 1.00 88.12 127 CYS A O 1
ATOM 1037 N N . GLY A 1 128 ? -14.575 -5.649 3.238 1.00 85.06 128 GLY A N 1
ATOM 1038 C CA . GLY A 1 128 ? -13.584 -4.964 4.079 1.00 85.06 128 GLY A CA 1
ATOM 1039 C C . GLY A 1 128 ? -12.785 -5.922 4.957 1.00 85.06 128 GLY A C 1
ATOM 1040 O O . GLY A 1 128 ? -11.556 -5.911 4.911 1.00 85.06 128 GLY A O 1
ATOM 1041 N N . GLY A 1 129 ? -13.469 -6.836 5.653 1.00 83.56 129 GLY A N 1
ATOM 1042 C CA . GLY A 1 129 ? -12.813 -7.865 6.461 1.00 83.56 129 GLY A CA 1
ATOM 1043 C C . GLY A 1 129 ? -11.911 -8.793 5.646 1.00 83.56 129 GLY A C 1
ATOM 1044 O O . GLY A 1 129 ? -10.791 -9.082 6.060 1.00 83.56 129 GLY A O 1
ATOM 1045 N N . LEU A 1 130 ? -12.347 -9.203 4.448 1.00 87.44 130 LEU A N 1
ATOM 1046 C CA . LEU A 1 130 ? -11.545 -10.039 3.545 1.00 87.44 130 LEU A CA 1
ATOM 1047 C C . LEU A 1 130 ? -10.300 -9.301 3.042 1.00 87.44 130 LEU A C 1
ATOM 1049 O O . LEU A 1 130 ? -9.212 -9.879 3.022 1.00 87.44 130 LEU A O 1
ATOM 1053 N N . ILE A 1 131 ? -10.456 -8.030 2.666 1.00 87.81 131 ILE A N 1
ATOM 1054 C CA . ILE A 1 131 ? -9.372 -7.173 2.179 1.00 87.81 131 ILE A CA 1
ATOM 1055 C C . ILE A 1 131 ? -8.336 -6.972 3.281 1.00 87.81 131 ILE A C 1
ATOM 1057 O O . ILE A 1 131 ? -7.153 -7.162 3.024 1.00 87.81 131 ILE A O 1
ATOM 1061 N N . TYR A 1 132 ? -8.760 -6.647 4.505 1.00 85.62 132 TYR A N 1
ATOM 1062 C CA . TYR A 1 132 ? -7.843 -6.432 5.624 1.00 85.62 132 TYR A CA 1
ATOM 1063 C C . TYR A 1 132 ? -7.130 -7.698 6.066 1.00 85.62 132 TYR A C 1
ATOM 1065 O O . TYR A 1 132 ? -5.926 -7.670 6.307 1.00 85.62 132 TYR A O 1
ATOM 1073 N N . PHE A 1 133 ? -7.853 -8.812 6.142 1.00 85.75 133 PHE A N 1
ATOM 1074 C CA . PHE A 1 133 ? -7.264 -10.082 6.540 1.00 85.75 133 PHE A CA 1
ATOM 1075 C C . PHE A 1 133 ? -6.267 -10.601 5.492 1.00 85.75 133 PHE A C 1
ATOM 1077 O O . PHE A 1 133 ? -5.201 -11.103 5.839 1.00 85.75 133 PHE A O 1
ATOM 1084 N N . SER A 1 134 ? -6.577 -10.427 4.205 1.00 90.56 134 SER A N 1
ATOM 1085 C CA . SER A 1 134 ? -5.722 -10.883 3.098 1.00 90.56 134 SER A CA 1
ATOM 1086 C C . SER A 1 134 ? -4.647 -9.867 2.700 1.00 90.56 134 SER A C 1
ATOM 1088 O O . SER A 1 134 ? -3.762 -10.200 1.913 1.00 90.56 134 SER A O 1
ATOM 1090 N N . PHE A 1 135 ? -4.698 -8.641 3.230 1.00 90.50 135 PHE A N 1
ATOM 1091 C CA . PHE A 1 135 ? -3.823 -7.521 2.871 1.00 90.50 135 PHE A CA 1
ATOM 1092 C C . PHE A 1 135 ? -2.327 -7.878 2.787 1.00 90.50 135 PHE A C 1
ATOM 1094 O O . PHE A 1 135 ? -1.743 -7.640 1.725 1.00 90.50 135 PHE A O 1
ATOM 1101 N N . PRO A 1 136 ? -1.689 -8.475 3.820 1.00 91.81 136 PRO A N 1
ATOM 1102 C CA . PRO A 1 136 ? -0.259 -8.778 3.759 1.00 91.81 136 PRO A CA 1
ATOM 1103 C C . PRO A 1 136 ? 0.082 -9.764 2.635 1.00 91.81 136 PRO A C 1
ATOM 1105 O O . PRO A 1 136 ? 1.102 -9.616 1.968 1.00 91.81 136 PRO A O 1
ATOM 1108 N N . ILE A 1 137 ? -0.783 -10.743 2.373 1.00 92.62 137 ILE A N 1
ATOM 1109 C CA . ILE A 1 137 ? -0.559 -11.736 1.316 1.00 92.62 137 ILE A CA 1
ATOM 1110 C C . ILE A 1 137 ? -0.755 -11.090 -0.058 1.00 92.62 137 ILE A C 1
ATOM 1112 O O . ILE A 1 137 ? 0.070 -11.279 -0.953 1.00 92.62 137 ILE A O 1
ATOM 1116 N N . LEU A 1 138 ? -1.809 -10.286 -0.226 1.00 93.81 138 LEU A N 1
ATOM 1117 C CA . LEU A 1 138 ? -2.102 -9.596 -1.482 1.00 93.81 138 LEU A CA 1
ATOM 1118 C C . LEU A 1 138 ? -0.982 -8.633 -1.874 1.00 93.81 138 LEU A C 1
ATOM 1120 O O . LEU A 1 138 ? -0.545 -8.645 -3.023 1.00 93.81 138 LEU A O 1
ATOM 1124 N N . ILE A 1 139 ? -0.479 -7.823 -0.940 1.00 94.44 139 ILE A N 1
ATOM 1125 C CA . ILE A 1 139 ? 0.564 -6.838 -1.250 1.00 94.44 139 ILE A CA 1
ATOM 1126 C C . ILE A 1 139 ? 1.912 -7.508 -1.556 1.00 94.44 139 ILE A C 1
ATOM 1128 O O . ILE A 1 139 ? 2.594 -7.096 -2.491 1.00 94.44 139 ILE A O 1
ATOM 1132 N N . ILE A 1 140 ? 2.271 -8.588 -0.848 1.00 94.31 140 ILE A N 1
ATOM 1133 C CA . ILE A 1 140 ? 3.498 -9.352 -1.124 1.00 94.31 140 ILE A CA 1
ATOM 1134 C C . ILE A 1 140 ? 3.411 -10.023 -2.498 1.00 94.31 140 ILE A C 1
ATOM 1136 O O . ILE A 1 140 ? 4.308 -9.856 -3.323 1.00 94.31 140 ILE A O 1
ATOM 1140 N N . THR A 1 141 ? 2.330 -10.757 -2.769 1.00 94.44 141 THR A N 1
ATOM 1141 C CA . THR A 1 141 ? 2.168 -11.508 -4.027 1.00 94.44 141 THR A CA 1
ATOM 1142 C C . THR A 1 141 ? 2.080 -10.589 -5.240 1.00 94.44 141 THR A C 1
ATOM 1144 O O . THR A 1 141 ? 2.794 -10.805 -6.220 1.00 94.44 141 THR A O 1
ATOM 1147 N N . SER A 1 142 ? 1.267 -9.531 -5.164 1.00 94.12 142 SER A N 1
ATOM 1148 C CA . SER A 1 142 ? 1.165 -8.538 -6.238 1.00 94.12 142 SER A CA 1
ATOM 1149 C C . SER A 1 142 ? 2.486 -7.810 -6.467 1.00 94.12 142 SER A C 1
ATOM 1151 O O . SER A 1 142 ? 2.880 -7.657 -7.619 1.00 94.12 142 SER A O 1
ATOM 1153 N N . SER A 1 143 ? 3.214 -7.429 -5.409 1.00 95.06 143 SER A N 1
ATOM 1154 C CA . SER A 1 143 ? 4.508 -6.761 -5.562 1.00 95.06 143 SER A CA 1
ATOM 1155 C C . SER A 1 143 ? 5.557 -7.680 -6.198 1.00 95.06 143 SER A C 1
ATOM 1157 O O . SER A 1 143 ? 6.241 -7.261 -7.127 1.00 95.06 143 SER A O 1
ATOM 1159 N N . ILE A 1 144 ? 5.653 -8.953 -5.789 1.00 93.75 144 ILE A N 1
ATOM 1160 C CA . ILE A 1 144 ? 6.573 -9.920 -6.424 1.00 93.75 144 ILE A CA 1
ATOM 1161 C C . ILE A 1 144 ? 6.234 -10.095 -7.907 1.00 93.75 144 ILE A C 1
ATOM 1163 O O . ILE A 1 144 ? 7.128 -10.031 -8.752 1.00 93.75 144 ILE A O 1
ATOM 1167 N N . LEU A 1 145 ? 4.951 -10.289 -8.228 1.00 93.94 145 LEU A N 1
ATOM 1168 C CA . LEU A 1 145 ? 4.495 -10.498 -9.600 1.00 93.94 145 LEU A CA 1
ATOM 1169 C C . LEU A 1 145 ? 4.759 -9.270 -10.479 1.00 93.94 145 LEU A C 1
ATOM 1171 O O . LEU A 1 145 ? 5.334 -9.398 -11.557 1.00 93.94 145 LEU A O 1
ATOM 1175 N N . LEU A 1 146 ? 4.370 -8.079 -10.021 1.00 94.31 146 LEU A N 1
ATOM 1176 C CA . LEU A 1 146 ? 4.556 -6.833 -10.766 1.00 94.31 146 LEU A CA 1
ATOM 1177 C C . LEU A 1 146 ? 6.035 -6.475 -10.922 1.00 94.31 146 LEU A C 1
ATOM 1179 O O . LEU A 1 146 ? 6.430 -6.002 -11.986 1.00 94.31 146 LEU A O 1
ATOM 1183 N N . ASN A 1 147 ? 6.867 -6.763 -9.920 1.00 92.50 147 ASN A N 1
ATOM 1184 C CA . ASN A 1 147 ? 8.311 -6.580 -10.012 1.00 92.50 147 ASN A CA 1
ATOM 1185 C C . ASN A 1 147 ? 8.933 -7.525 -11.054 1.00 92.50 147 ASN A C 1
ATOM 1187 O O . ASN A 1 147 ? 9.742 -7.097 -11.876 1.00 92.50 147 ASN A O 1
ATOM 1191 N N . ALA A 1 148 ? 8.508 -8.793 -11.084 1.00 90.00 148 ALA A N 1
ATOM 1192 C CA . ALA A 1 148 ? 8.937 -9.739 -12.112 1.00 90.00 148 ALA A CA 1
ATOM 1193 C C . ALA A 1 148 ? 8.514 -9.268 -13.512 1.00 90.00 148 ALA A C 1
ATOM 1195 O O . ALA A 1 148 ? 9.351 -9.185 -14.410 1.00 90.00 148 ALA A O 1
ATOM 1196 N N . ILE A 1 149 ? 7.248 -8.870 -13.686 1.00 89.81 149 ILE A N 1
ATOM 1197 C CA . ILE A 1 149 ? 6.747 -8.316 -14.953 1.00 89.81 149 ILE A CA 1
ATOM 1198 C C . ILE A 1 149 ? 7.572 -7.089 -15.359 1.00 89.81 149 ILE A C 1
ATOM 1200 O O . ILE A 1 149 ? 8.035 -7.010 -16.494 1.00 89.81 149 ILE A O 1
ATOM 1204 N N . HIS A 1 150 ? 7.828 -6.158 -14.443 1.00 90.50 150 HIS A N 1
ATOM 1205 C CA . HIS A 1 150 ? 8.618 -4.965 -14.729 1.00 90.50 150 HIS A CA 1
ATOM 1206 C C . HIS A 1 150 ? 10.014 -5.305 -15.266 1.00 90.50 150 HIS A C 1
ATOM 1208 O O . HIS A 1 150 ? 10.429 -4.757 -16.289 1.00 90.50 150 HIS A O 1
ATOM 1214 N N . PHE A 1 151 ? 10.717 -6.251 -14.642 1.00 89.19 151 PHE A N 1
ATOM 1215 C CA . PHE A 1 151 ? 12.033 -6.650 -15.126 1.00 89.19 151 PHE A CA 1
ATOM 1216 C C . PHE A 1 151 ? 11.993 -7.427 -16.449 1.00 89.19 151 PHE A C 1
ATOM 1218 O O . PHE A 1 151 ? 12.905 -7.258 -17.261 1.00 89.19 151 PHE A O 1
ATOM 1225 N N . THR A 1 152 ? 10.949 -8.225 -16.713 1.00 87.31 152 THR A N 1
ATOM 1226 C CA . THR A 1 152 ? 10.771 -8.861 -18.037 1.00 87.31 152 THR A CA 1
ATOM 1227 C C . THR A 1 152 ? 10.606 -7.813 -19.139 1.00 87.31 152 THR A C 1
ATOM 1229 O O . THR A 1 152 ? 11.226 -7.927 -20.196 1.00 87.31 152 THR A O 1
ATOM 1232 N N . LEU A 1 153 ? 9.847 -6.745 -18.865 1.00 87.31 153 LEU A N 1
ATOM 1233 C CA . LEU A 1 153 ? 9.608 -5.650 -19.806 1.00 87.31 153 LEU A CA 1
ATOM 1234 C C . LEU A 1 153 ? 10.861 -4.799 -20.048 1.00 87.31 153 LEU A C 1
ATOM 1236 O O . LEU A 1 153 ? 11.078 -4.350 -21.164 1.00 87.31 153 LEU A O 1
ATOM 1240 N N . ILE A 1 154 ? 11.716 -4.594 -19.042 1.00 87.00 154 ILE A N 1
ATOM 1241 C CA . ILE A 1 154 ? 13.011 -3.912 -19.236 1.00 87.00 154 ILE A CA 1
ATOM 1242 C C . ILE A 1 154 ? 13.942 -4.749 -20.119 1.00 87.00 154 ILE A C 1
ATOM 1244 O O . ILE A 1 154 ? 14.686 -4.208 -20.943 1.00 87.00 154 ILE A O 1
ATOM 1248 N N . GLY A 1 155 ? 13.916 -6.067 -19.925 1.00 81.25 155 GLY A N 1
ATOM 1249 C CA . GLY A 1 155 ? 14.781 -6.994 -20.637 1.00 81.25 155 GLY A CA 1
ATOM 1250 C C . GLY A 1 155 ? 14.474 -7.134 -22.126 1.00 81.25 155 GLY A C 1
ATOM 1251 O O . GLY A 1 155 ? 15.376 -7.453 -22.896 1.00 81.25 155 GLY A O 1
ATOM 1252 N N . ASN A 1 156 ? 13.232 -6.872 -22.556 1.00 79.19 156 ASN A N 1
ATOM 1253 C CA . ASN A 1 156 ? 12.778 -7.057 -23.944 1.00 79.19 156 ASN A CA 1
ATOM 1254 C C . ASN A 1 156 ? 13.133 -8.445 -24.533 1.00 79.19 156 ASN A C 1
ATOM 1256 O O . ASN A 1 156 ? 13.364 -8.572 -25.732 1.00 79.19 156 ASN A O 1
ATOM 1260 N N . GLY A 1 157 ? 13.204 -9.490 -23.699 1.00 71.06 157 GLY A N 1
ATOM 1261 C CA . GLY A 1 157 ? 13.564 -10.847 -24.133 1.00 71.06 157 GLY A CA 1
ATOM 1262 C C . GLY A 1 157 ? 15.044 -11.059 -24.494 1.00 71.06 157 GLY A C 1
ATOM 1263 O O . GLY A 1 157 ? 15.381 -12.091 -25.067 1.00 71.06 157 GLY A O 1
ATOM 1264 N N . GLU A 1 158 ? 15.934 -10.111 -24.182 1.00 72.81 158 GLU A N 1
ATOM 1265 C CA . GLU A 1 158 ? 17.386 -10.279 -24.330 1.00 72.81 158 GLU A CA 1
ATOM 1266 C C . GLU A 1 158 ? 17.953 -11.093 -23.154 1.00 72.81 158 GLU A C 1
ATOM 1268 O O . GLU A 1 158 ? 17.664 -10.780 -22.007 1.00 72.81 158 GLU A O 1
ATOM 1273 N N . ASN A 1 159 ? 18.828 -12.076 -23.385 1.00 75.44 159 ASN A N 1
ATOM 1274 C CA . ASN A 1 159 ? 19.327 -12.965 -22.311 1.00 75.44 159 ASN A CA 1
ATOM 1275 C C . ASN A 1 159 ? 20.703 -12.552 -21.757 1.00 75.44 159 ASN A C 1
ATOM 1277 O O . ASN A 1 159 ? 21.414 -13.353 -21.142 1.00 75.44 159 ASN A O 1
ATOM 1281 N N . GLU A 1 160 ? 21.104 -11.302 -21.990 1.00 82.62 160 GLU A N 1
ATOM 1282 C CA . GLU A 1 160 ? 22.418 -10.778 -21.626 1.00 82.62 160 GLU A CA 1
ATOM 1283 C C . GLU A 1 160 ? 22.350 -9.765 -20.476 1.00 82.62 160 GLU A C 1
ATOM 1285 O O . GLU A 1 160 ? 21.554 -8.829 -20.468 1.00 82.62 160 GLU A O 1
ATOM 1290 N N . TRP A 1 161 ? 23.257 -9.914 -19.512 1.00 82.06 161 TRP A N 1
ATOM 1291 C CA . TRP A 1 161 ? 23.286 -9.116 -18.282 1.00 82.06 161 TRP A CA 1
ATOM 1292 C C . TRP A 1 161 ? 23.667 -7.656 -18.494 1.00 82.06 161 TRP A C 1
ATOM 1294 O O . TRP A 1 161 ? 23.104 -6.762 -17.871 1.00 82.06 161 TRP A O 1
ATOM 1304 N N . ILE A 1 162 ? 24.653 -7.408 -19.354 1.00 85.88 162 ILE A N 1
ATOM 1305 C CA . ILE A 1 162 ? 25.230 -6.079 -19.572 1.00 85.88 162 ILE A CA 1
ATOM 1306 C C . ILE A 1 162 ? 24.196 -5.098 -20.156 1.00 85.88 162 ILE A C 1
ATOM 1308 O O . ILE A 1 162 ? 24.036 -4.014 -19.581 1.00 85.88 162 ILE A O 1
ATOM 1312 N N . PRO A 1 163 ? 23.471 -5.422 -21.249 1.00 85.25 163 PRO A N 1
ATOM 1313 C CA . PRO A 1 163 ? 22.460 -4.512 -21.786 1.00 85.25 163 PRO A CA 1
ATOM 1314 C C . PRO A 1 163 ? 21.282 -4.328 -20.823 1.00 85.25 163 PRO A C 1
ATOM 1316 O O . PRO A 1 163 ? 20.807 -3.201 -20.663 1.00 85.25 163 PRO A O 1
ATOM 1319 N N . PHE A 1 164 ? 20.870 -5.382 -20.114 1.00 87.62 164 PHE A N 1
ATOM 1320 C CA . PHE A 1 164 ? 19.835 -5.300 -19.084 1.00 87.62 164 PHE A CA 1
ATOM 1321 C C . PHE A 1 164 ? 20.215 -4.332 -17.956 1.00 87.62 164 PHE A C 1
ATOM 1323 O O . PHE A 1 164 ? 19.465 -3.399 -17.667 1.00 87.62 164 PHE A O 1
ATOM 1330 N N . LEU A 1 165 ? 21.404 -4.483 -17.363 1.00 87.94 165 LEU A N 1
ATOM 1331 C CA . LEU A 1 165 ? 21.871 -3.607 -16.285 1.00 87.94 165 LEU A CA 1
ATOM 1332 C C . LEU A 1 165 ? 22.021 -2.159 -16.753 1.00 87.94 165 LEU A C 1
ATOM 1334 O O . LEU A 1 165 ? 21.706 -1.237 -16.005 1.00 87.94 165 LEU A O 1
ATOM 1338 N N . ARG A 1 166 ? 22.437 -1.935 -18.005 1.00 89.38 166 ARG A N 1
ATOM 1339 C CA . ARG A 1 166 ? 22.492 -0.586 -18.581 1.00 89.38 166 ARG A CA 1
ATOM 1340 C C . ARG A 1 166 ? 21.100 0.040 -18.696 1.00 89.38 166 ARG A C 1
ATOM 1342 O O . ARG A 1 166 ? 20.956 1.217 -18.385 1.00 89.38 166 ARG A O 1
ATOM 1349 N N . LYS A 1 167 ? 20.079 -0.722 -19.103 1.00 88.75 167 LYS A N 1
ATOM 1350 C CA . LYS A 1 167 ? 18.682 -0.249 -19.179 1.00 88.75 167 LYS A CA 1
ATOM 1351 C C . LYS A 1 167 ? 18.084 -0.010 -17.789 1.00 88.75 167 LYS A C 1
ATOM 1353 O O . LYS A 1 167 ? 17.398 0.991 -17.580 1.00 88.75 167 LYS A O 1
ATOM 1358 N N . LEU A 1 168 ? 18.371 -0.893 -16.834 1.00 87.88 168 LEU A N 1
ATOM 1359 C CA . LEU A 1 168 ? 17.930 -0.753 -15.448 1.00 87.88 168 LEU A CA 1
ATOM 1360 C C . LEU A 1 168 ? 18.554 0.489 -14.796 1.00 87.88 168 LEU A C 1
ATOM 1362 O O . LEU A 1 168 ? 17.835 1.314 -14.241 1.00 87.88 168 LEU A O 1
ATOM 1366 N N . CYS A 1 169 ? 19.873 0.662 -14.930 1.00 88.62 169 CYS A N 1
ATOM 1367 C CA . CYS A 1 169 ? 20.597 1.782 -14.332 1.00 88.62 169 CYS A CA 1
ATOM 1368 C C . CYS A 1 169 ? 20.455 3.106 -15.092 1.00 88.62 169 CYS A C 1
ATOM 1370 O O . CYS A 1 169 ? 20.592 4.164 -14.486 1.00 88.62 169 CYS A O 1
ATOM 1372 N N . GLY A 1 170 ? 20.191 3.069 -16.399 1.00 87.88 170 GLY A N 1
ATOM 1373 C CA . GLY A 1 170 ? 20.155 4.259 -17.250 1.00 87.88 170 GLY A CA 1
ATOM 1374 C C . GLY A 1 170 ? 18.877 5.092 -17.136 1.00 87.88 170 GLY A C 1
ATOM 1375 O O . GLY A 1 170 ? 18.908 6.279 -17.447 1.00 87.88 170 GLY A O 1
ATOM 1376 N N . ASN A 1 171 ? 17.760 4.506 -16.688 1.00 91.50 171 ASN A N 1
ATOM 1377 C CA . ASN A 1 171 ? 16.487 5.216 -16.554 1.00 91.50 171 ASN A CA 1
ATOM 1378 C C . ASN A 1 171 ? 16.054 5.321 -15.084 1.00 91.50 171 ASN A C 1
ATOM 1380 O O . ASN A 1 171 ? 15.799 4.318 -14.419 1.00 91.50 171 ASN A O 1
ATOM 1384 N N . ILE A 1 172 ? 15.883 6.556 -14.605 1.00 90.75 172 ILE A N 1
ATOM 1385 C CA . ILE A 1 172 ? 15.404 6.852 -13.249 1.00 90.75 172 ILE A CA 1
ATOM 1386 C C . ILE A 1 172 ? 14.022 6.247 -12.962 1.00 90.75 172 ILE A C 1
ATOM 1388 O O . ILE A 1 172 ? 13.739 5.862 -11.832 1.00 90.75 172 ILE A O 1
ATOM 1392 N N . GLN A 1 173 ? 13.166 6.114 -13.981 1.00 90.19 173 GLN A N 1
ATOM 1393 C CA . GLN A 1 173 ? 11.825 5.545 -13.827 1.00 90.19 173 GLN A CA 1
ATOM 1394 C C . GLN A 1 173 ? 11.878 4.086 -13.367 1.00 90.19 173 GLN A C 1
ATOM 1396 O O . GLN A 1 173 ? 11.088 3.694 -12.513 1.00 90.19 173 GLN A O 1
ATOM 1401 N N . ASN A 1 174 ? 12.839 3.309 -13.870 1.00 90.88 174 ASN A N 1
ATOM 1402 C CA . ASN A 1 174 ? 13.002 1.903 -13.498 1.00 90.88 174 ASN A CA 1
ATOM 1403 C C . ASN A 1 174 ? 13.416 1.769 -12.027 1.00 90.88 174 ASN A C 1
ATOM 1405 O O . ASN A 1 174 ? 12.868 0.951 -11.292 1.00 90.88 174 ASN A O 1
ATOM 1409 N N . TRP A 1 175 ? 14.312 2.642 -11.561 1.00 91.00 175 TRP A N 1
ATOM 1410 C CA . TRP A 1 175 ? 14.679 2.715 -10.147 1.00 91.00 175 TRP A CA 1
ATOM 1411 C C . TRP A 1 175 ? 13.512 3.118 -9.254 1.00 91.00 175 TRP A C 1
ATOM 1413 O O . TRP A 1 175 ? 13.314 2.506 -8.207 1.00 91.00 175 TRP A O 1
ATOM 1423 N N . ILE A 1 176 ? 12.717 4.109 -9.666 1.00 93.50 176 ILE A N 1
ATOM 1424 C CA . ILE A 1 176 ? 11.521 4.524 -8.922 1.00 93.50 176 ILE A CA 1
ATOM 1425 C C . ILE A 1 176 ? 10.559 3.342 -8.782 1.00 93.50 176 ILE A C 1
ATOM 1427 O O . ILE A 1 176 ? 10.104 3.055 -7.677 1.00 93.50 176 ILE A O 1
ATOM 1431 N N . ILE A 1 177 ? 10.284 2.628 -9.876 1.00 92.62 177 ILE A N 1
ATOM 1432 C CA . ILE A 1 177 ? 9.392 1.466 -9.861 1.00 92.62 177 ILE A CA 1
ATOM 1433 C C . ILE A 1 177 ? 9.954 0.378 -8.940 1.00 92.62 177 ILE A C 1
ATOM 1435 O O . ILE A 1 177 ? 9.218 -0.139 -8.102 1.00 92.62 177 ILE A O 1
ATOM 1439 N N . TYR A 1 178 ? 11.246 0.061 -9.023 1.00 91.94 178 TYR A N 1
ATOM 1440 C CA . TYR A 1 178 ? 11.867 -0.941 -8.155 1.00 91.94 178 TYR A CA 1
ATOM 1441 C C . TYR A 1 178 ? 11.803 -0.562 -6.666 1.00 91.94 178 TYR A C 1
ATOM 1443 O O . TYR A 1 178 ? 11.420 -1.382 -5.830 1.00 91.94 178 TYR A O 1
ATOM 1451 N N . ILE A 1 179 ? 12.090 0.699 -6.328 1.00 93.00 179 ILE A N 1
ATOM 1452 C CA . ILE A 1 179 ? 11.997 1.214 -4.953 1.00 93.00 179 ILE A CA 1
ATOM 1453 C C . ILE A 1 179 ? 10.559 1.126 -4.434 1.00 93.00 179 ILE A C 1
ATOM 1455 O O . ILE A 1 179 ? 10.351 0.711 -3.295 1.00 93.00 179 ILE A O 1
ATOM 1459 N N . ILE A 1 180 ? 9.559 1.456 -5.258 1.00 94.50 180 ILE A N 1
ATOM 1460 C CA . ILE A 1 180 ? 8.144 1.315 -4.883 1.00 94.50 180 ILE A CA 1
ATOM 1461 C C . ILE A 1 180 ? 7.830 -0.140 -4.513 1.00 94.50 180 ILE A C 1
ATOM 1463 O O . ILE A 1 180 ? 7.217 -0.380 -3.476 1.00 94.50 180 ILE A O 1
ATOM 1467 N N . HIS A 1 181 ? 8.287 -1.117 -5.299 1.00 94.12 181 HIS A N 1
ATOM 1468 C CA . HIS A 1 181 ? 8.048 -2.536 -5.008 1.00 94.12 181 HIS A CA 1
ATOM 1469 C C . HIS A 1 181 ? 8.746 -3.007 -3.726 1.00 94.12 181 HIS A C 1
ATOM 1471 O O . HIS A 1 181 ? 8.145 -3.756 -2.952 1.00 94.12 181 HIS A O 1
ATOM 1477 N N . ILE A 1 182 ? 9.966 -2.528 -3.456 1.00 94.25 182 ILE A N 1
ATOM 1478 C CA . ILE A 1 182 ? 10.674 -2.765 -2.186 1.00 94.25 182 ILE A CA 1
ATOM 1479 C C . ILE A 1 182 ? 9.851 -2.223 -1.015 1.00 94.25 182 ILE A C 1
ATOM 1481 O O . ILE A 1 182 ? 9.625 -2.939 -0.043 1.00 94.25 182 ILE A O 1
ATOM 1485 N N . VAL A 1 183 ? 9.362 -0.983 -1.107 1.00 94.94 183 VAL A N 1
ATOM 1486 C CA . VAL A 1 183 ? 8.537 -0.376 -0.051 1.00 94.94 183 VAL A CA 1
ATOM 1487 C C . VAL A 1 183 ? 7.239 -1.161 0.150 1.00 94.94 183 VAL A C 1
ATOM 1489 O O . VAL A 1 183 ? 6.872 -1.441 1.287 1.00 94.94 183 VAL A O 1
ATOM 1492 N N . LEU A 1 184 ? 6.568 -1.586 -0.925 1.00 94.44 184 LEU A N 1
ATOM 1493 C CA . LEU A 1 184 ? 5.346 -2.396 -0.837 1.00 94.44 184 LEU A CA 1
ATOM 1494 C C . LEU A 1 184 ? 5.595 -3.755 -0.168 1.00 94.44 184 LEU A C 1
ATOM 1496 O O . LEU A 1 184 ? 4.808 -4.178 0.679 1.00 94.44 184 LEU A O 1
ATOM 1500 N N . LEU A 1 185 ? 6.702 -4.422 -0.503 1.00 94.19 185 LEU A N 1
ATOM 1501 C CA . LEU A 1 185 ? 7.106 -5.681 0.129 1.00 94.19 185 LEU A CA 1
ATOM 1502 C C . LEU A 1 185 ? 7.443 -5.493 1.606 1.00 94.19 185 LEU A C 1
ATOM 1504 O O . LEU A 1 185 ? 7.057 -6.319 2.432 1.00 94.19 185 LEU A O 1
ATOM 1508 N N . LEU A 1 186 ? 8.108 -4.388 1.945 1.00 93.62 186 LEU A N 1
ATOM 1509 C CA . LEU A 1 186 ? 8.389 -4.008 3.322 1.00 93.62 186 LEU A CA 1
ATOM 1510 C C . LEU A 1 186 ? 7.086 -3.809 4.106 1.00 93.62 186 LEU A C 1
ATOM 1512 O O . LEU A 1 186 ? 6.909 -4.412 5.160 1.00 93.62 186 LEU A O 1
ATOM 1516 N N . CYS A 1 187 ? 6.140 -3.033 3.569 1.00 92.69 187 CYS A N 1
ATOM 1517 C CA . CYS A 1 187 ? 4.823 -2.832 4.177 1.00 92.69 187 CYS A CA 1
ATOM 1518 C C . CYS A 1 187 ? 4.070 -4.155 4.372 1.00 92.69 187 CYS A C 1
ATOM 1520 O O . CYS A 1 187 ? 3.475 -4.369 5.428 1.00 92.69 187 CYS A O 1
ATOM 1522 N N . GLY A 1 188 ? 4.128 -5.061 3.393 1.00 92.12 188 GLY A N 1
ATOM 1523 C CA . GLY A 1 188 ? 3.536 -6.394 3.498 1.00 92.12 188 GLY A CA 1
ATOM 1524 C C . GLY A 1 188 ? 4.153 -7.246 4.599 1.00 92.12 188 GLY A C 1
ATOM 1525 O O . GLY A 1 188 ? 3.429 -7.832 5.402 1.00 92.12 188 GLY A O 1
ATOM 1526 N N . LEU A 1 189 ? 5.483 -7.274 4.683 1.00 92.38 189 LEU A N 1
ATOM 1527 C CA . LEU A 1 189 ? 6.209 -8.046 5.690 1.00 92.38 189 LEU A CA 1
ATOM 1528 C C . LEU A 1 189 ? 5.967 -7.510 7.107 1.00 92.38 189 LEU A C 1
ATOM 1530 O O . LEU A 1 189 ? 5.746 -8.286 8.040 1.00 92.38 189 LEU A O 1
ATOM 1534 N N . ILE A 1 190 ? 5.957 -6.185 7.264 1.00 91.31 190 ILE A N 1
ATOM 1535 C CA . ILE A 1 190 ? 5.626 -5.517 8.529 1.00 91.31 190 ILE A CA 1
ATOM 1536 C C . ILE A 1 190 ? 4.186 -5.847 8.928 1.00 91.31 190 ILE A C 1
ATOM 1538 O O . ILE A 1 190 ? 3.937 -6.218 10.072 1.00 91.31 190 ILE A O 1
ATOM 1542 N N . SER A 1 191 ? 3.243 -5.785 7.985 1.00 88.88 191 SER A N 1
ATOM 1543 C CA . SER A 1 191 ? 1.845 -6.136 8.250 1.00 88.88 191 SER A CA 1
ATOM 1544 C C . SER A 1 191 ? 1.661 -7.610 8.621 1.00 88.88 191 SER A C 1
ATOM 1546 O O . SER A 1 191 ? 0.764 -7.917 9.403 1.00 88.88 191 SER A O 1
ATOM 1548 N N . LEU A 1 192 ? 2.471 -8.515 8.065 1.00 89.19 192 LEU A N 1
ATOM 1549 C CA . LEU A 1 192 ? 2.396 -9.951 8.343 1.00 89.19 192 LEU A CA 1
ATOM 1550 C C . LEU A 1 192 ? 2.976 -10.303 9.719 1.00 89.19 192 LEU A C 1
ATOM 1552 O O . LEU A 1 192 ? 2.408 -11.108 10.448 1.00 89.19 192 LEU A O 1
ATOM 1556 N N . THR A 1 193 ? 4.113 -9.705 10.070 1.00 87.00 193 THR A N 1
ATOM 1557 C CA . THR A 1 193 ? 4.845 -10.010 11.313 1.00 87.00 193 THR A CA 1
ATOM 1558 C C . THR A 1 193 ? 4.363 -9.194 12.511 1.00 87.00 193 THR A C 1
ATOM 1560 O O . THR A 1 193 ? 4.614 -9.579 13.653 1.00 87.00 193 THR A O 1
ATOM 1563 N N . GLN A 1 194 ? 3.706 -8.052 12.264 1.00 84.38 194 GLN A N 1
ATOM 1564 C CA . GLN A 1 194 ? 3.293 -7.055 13.262 1.00 84.38 194 GLN A CA 1
ATOM 1565 C C . GLN A 1 194 ? 4.442 -6.559 14.169 1.00 84.38 194 GLN A C 1
ATOM 1567 O O . GLN A 1 194 ? 4.177 -5.886 15.160 1.00 84.38 194 GLN A O 1
ATOM 1572 N N . ILE A 1 195 ? 5.702 -6.897 13.837 1.00 81.31 195 ILE A N 1
ATOM 1573 C CA . ILE A 1 195 ? 6.939 -6.656 14.606 1.00 81.31 195 ILE A CA 1
ATOM 1574 C C . ILE A 1 195 ? 6.711 -6.803 16.121 1.00 81.31 195 ILE A C 1
ATOM 1576 O O . ILE A 1 195 ? 7.042 -5.933 16.921 1.00 81.31 195 ILE A O 1
ATOM 1580 N N . THR A 1 196 ? 6.094 -7.911 16.530 1.00 81.12 196 THR A N 1
ATOM 1581 C CA . THR A 1 196 ? 5.827 -8.159 17.957 1.00 81.12 196 THR A CA 1
ATOM 1582 C C . THR A 1 196 ? 7.084 -8.565 18.722 1.00 81.12 196 THR A C 1
ATOM 1584 O O . THR A 1 196 ? 7.182 -8.297 19.915 1.00 81.12 196 THR A O 1
ATOM 1587 N N . ASN A 1 197 ? 8.054 -9.171 18.029 1.00 84.06 197 ASN A N 1
ATOM 1588 C CA . ASN A 1 197 ? 9.330 -9.628 18.575 1.00 84.06 197 ASN A CA 1
ATOM 1589 C C . ASN A 1 197 ? 10.511 -9.042 17.793 1.00 84.06 197 ASN A C 1
ATOM 1591 O O . ASN A 1 197 ? 10.448 -8.892 16.571 1.00 84.06 197 ASN A O 1
ATOM 1595 N N . GLU A 1 198 ? 11.630 -8.824 18.484 1.00 82.50 198 GLU A N 1
ATOM 1596 C CA . GLU A 1 198 ? 12.864 -8.271 17.908 1.00 82.50 198 GLU A CA 1
ATOM 1597 C C . GLU A 1 198 ? 13.488 -9.172 16.824 1.00 82.50 198 GLU A C 1
ATOM 1599 O O . GLU A 1 198 ? 14.121 -8.693 15.886 1.00 82.50 198 GLU A O 1
ATOM 1604 N N . TYR A 1 199 ? 13.253 -10.486 16.870 1.00 82.94 199 TYR A N 1
ATOM 1605 C CA . TYR A 1 199 ? 13.783 -11.415 15.864 1.00 82.94 199 TYR A CA 1
ATOM 1606 C C . TYR A 1 199 ? 13.230 -11.174 14.451 1.00 82.94 199 TYR A C 1
ATOM 1608 O O . TYR A 1 199 ? 13.903 -11.491 13.470 1.00 82.94 199 TYR A O 1
ATOM 1616 N N . TYR A 1 200 ? 12.041 -10.577 14.314 1.00 85.75 200 TYR A N 1
ATOM 1617 C CA . TYR A 1 200 ? 11.455 -10.309 12.997 1.00 85.75 200 TYR A CA 1
ATOM 1618 C C . TYR A 1 200 ? 12.209 -9.229 12.209 1.00 85.75 200 TYR A C 1
ATOM 1620 O O . TYR A 1 200 ? 12.086 -9.186 10.986 1.00 85.75 200 TYR A O 1
ATOM 1628 N N . PHE A 1 201 ? 13.055 -8.417 12.857 1.00 84.88 201 PHE A N 1
ATOM 1629 C CA . PHE A 1 201 ? 13.921 -7.465 12.152 1.00 84.88 201 PHE A CA 1
ATOM 1630 C C . PHE A 1 201 ? 14.926 -8.163 11.226 1.00 84.88 201 PHE A C 1
ATOM 1632 O O . PHE A 1 201 ? 15.259 -7.626 10.171 1.00 84.88 201 PHE A O 1
ATOM 1639 N N . ILE A 1 202 ? 15.346 -9.390 11.558 1.00 87.50 202 ILE A N 1
ATOM 1640 C CA . ILE A 1 202 ? 16.254 -10.196 10.724 1.00 87.50 202 ILE A CA 1
ATOM 1641 C C . ILE A 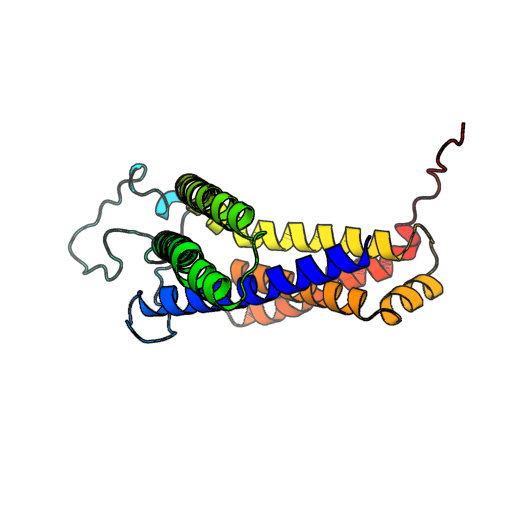1 202 ? 15.600 -10.552 9.379 1.00 87.50 202 ILE A C 1
ATOM 1643 O O . ILE A 1 202 ? 16.294 -10.764 8.387 1.00 87.50 202 ILE A O 1
ATOM 1647 N N . LEU A 1 203 ? 14.265 -10.574 9.314 1.00 86.19 203 LEU A N 1
ATOM 1648 C CA . LEU A 1 203 ? 13.521 -10.904 8.102 1.00 86.19 203 LEU A CA 1
ATOM 1649 C C . LEU A 1 203 ? 13.433 -9.723 7.119 1.00 86.19 203 LEU A C 1
ATOM 1651 O O . LEU A 1 203 ? 13.244 -9.951 5.933 1.00 86.19 203 LEU A O 1
ATOM 1655 N N . LEU A 1 204 ? 13.613 -8.471 7.556 1.00 88.38 204 LEU A N 1
ATOM 1656 C CA . LEU A 1 204 ? 13.529 -7.277 6.695 1.00 88.38 204 LEU A CA 1
ATOM 1657 C C . LEU A 1 204 ? 14.423 -7.313 5.439 1.00 88.38 204 LEU A C 1
ATOM 1659 O O . LEU A 1 204 ? 13.921 -6.986 4.362 1.00 88.38 204 LEU A O 1
ATOM 1663 N N . PRO A 1 205 ? 15.706 -7.727 5.496 1.00 89.19 205 PRO A N 1
ATOM 1664 C CA . PRO A 1 205 ? 16.535 -7.820 4.293 1.00 89.19 205 PRO A CA 1
ATOM 1665 C C . PRO A 1 205 ? 16.012 -8.815 3.245 1.00 89.19 205 PRO A C 1
ATOM 1667 O O . PRO A 1 205 ? 16.389 -8.704 2.078 1.00 89.19 205 PRO A O 1
ATOM 1670 N N . ILE A 1 206 ? 15.101 -9.736 3.597 1.00 90.69 206 ILE A N 1
ATOM 1671 C CA . ILE A 1 206 ? 14.498 -10.664 2.627 1.00 90.69 206 ILE A CA 1
ATOM 1672 C C . ILE A 1 206 ? 13.708 -9.936 1.535 1.00 90.69 206 ILE A C 1
ATOM 1674 O O . ILE A 1 206 ? 13.505 -10.474 0.452 1.00 90.69 206 ILE A O 1
ATOM 1678 N N . VAL A 1 207 ? 13.297 -8.692 1.784 1.00 92.69 207 VAL A N 1
ATOM 1679 C CA . VAL A 1 207 ? 12.548 -7.862 0.835 1.00 92.69 207 VAL A CA 1
ATOM 1680 C C . VAL A 1 207 ? 13.326 -7.602 -0.462 1.00 92.69 207 VAL A C 1
ATOM 1682 O O . VAL A 1 207 ? 12.718 -7.456 -1.520 1.00 92.69 207 VAL A O 1
ATOM 1685 N N . PHE A 1 208 ? 14.661 -7.593 -0.419 1.00 92.50 208 PHE A N 1
ATOM 1686 C CA . PHE A 1 208 ? 15.499 -7.427 -1.615 1.00 92.50 208 PHE A CA 1
ATOM 1687 C C . PHE A 1 208 ? 15.669 -8.723 -2.416 1.00 92.50 208 PHE A C 1
ATOM 1689 O O . PHE A 1 208 ? 16.066 -8.687 -3.583 1.00 92.50 208 PHE A O 1
ATOM 1696 N N . LEU A 1 209 ? 15.361 -9.870 -1.805 1.00 90.44 209 LEU A N 1
ATOM 1697 C CA . LEU A 1 209 ? 15.584 -11.191 -2.380 1.00 90.44 209 LEU A CA 1
ATOM 1698 C C . LEU A 1 209 ? 14.881 -11.378 -3.737 1.00 90.44 209 LEU A C 1
ATOM 1700 O O . LEU A 1 209 ? 15.552 -11.842 -4.654 1.00 90.44 209 LEU A O 1
ATOM 1704 N N . PRO A 1 210 ? 13.603 -10.992 -3.946 1.00 89.62 210 PRO A N 1
ATOM 1705 C CA . PRO A 1 210 ? 12.943 -11.181 -5.239 1.00 89.62 210 PRO A CA 1
ATOM 1706 C C . PRO A 1 210 ? 13.640 -10.433 -6.382 1.00 89.62 210 PRO A C 1
ATOM 1708 O O . PRO A 1 210 ? 13.774 -10.973 -7.476 1.00 89.62 210 PRO A O 1
ATOM 1711 N N . GLY A 1 211 ? 14.123 -9.211 -6.127 1.00 88.31 211 GLY A N 1
ATOM 1712 C CA . GLY A 1 211 ? 14.863 -8.431 -7.119 1.00 88.31 211 GLY A CA 1
ATOM 1713 C C . GLY A 1 211 ? 16.225 -9.040 -7.433 1.00 88.31 211 GLY A C 1
ATOM 1714 O O . GLY A 1 211 ? 16.563 -9.231 -8.597 1.00 88.31 211 GLY A O 1
ATOM 1715 N N . LEU A 1 212 ? 16.979 -9.416 -6.397 1.00 89.44 212 LEU A N 1
ATOM 1716 C CA . LEU A 1 212 ? 18.287 -10.055 -6.557 1.00 89.44 212 LEU A CA 1
ATOM 1717 C C . LEU A 1 212 ? 18.189 -11.412 -7.256 1.00 89.44 212 LEU A C 1
ATOM 1719 O O . LEU A 1 212 ? 18.985 -11.683 -8.149 1.00 89.44 212 LEU A O 1
ATOM 1723 N N . LEU A 1 213 ? 17.209 -12.241 -6.888 1.00 89.62 213 LEU A N 1
ATOM 1724 C CA . LEU A 1 213 ? 16.960 -13.528 -7.536 1.00 89.62 213 LEU A CA 1
ATOM 1725 C C . LEU A 1 213 ? 16.574 -13.346 -8.997 1.00 89.62 213 LEU A C 1
ATOM 1727 O O . LEU A 1 213 ? 17.088 -14.073 -9.839 1.00 89.62 213 LEU A O 1
ATOM 1731 N N . TYR A 1 214 ? 15.714 -12.375 -9.315 1.00 88.50 214 TYR A N 1
ATOM 1732 C CA . TYR A 1 214 ? 15.352 -12.118 -10.704 1.00 88.50 214 TYR A CA 1
ATOM 1733 C C . TYR A 1 214 ? 16.569 -11.686 -11.521 1.00 88.50 214 TYR A C 1
ATOM 1735 O O . TYR A 1 214 ? 16.804 -12.234 -12.594 1.00 88.50 214 TYR A O 1
ATOM 1743 N N . ILE A 1 215 ? 17.365 -10.741 -11.005 1.00 87.81 215 ILE A N 1
ATOM 1744 C CA . ILE A 1 215 ? 18.609 -10.321 -11.654 1.00 87.81 215 ILE A CA 1
ATOM 1745 C C . ILE A 1 215 ? 19.501 -11.549 -11.844 1.00 87.81 215 ILE A C 1
ATOM 1747 O O . ILE A 1 215 ? 19.911 -11.804 -12.967 1.00 87.81 215 ILE A O 1
ATOM 1751 N N . LEU A 1 216 ? 19.711 -12.362 -10.800 1.00 87.75 216 LEU A N 1
ATOM 1752 C CA . LEU A 1 216 ? 20.561 -13.554 -10.843 1.00 87.75 216 LEU A CA 1
ATOM 1753 C C . LEU A 1 216 ? 20.088 -14.605 -11.869 1.00 87.75 216 LEU A C 1
ATOM 1755 O O . LEU A 1 216 ? 20.883 -15.297 -12.508 1.00 87.75 216 LEU A O 1
ATOM 1759 N N . LEU A 1 217 ? 18.778 -14.748 -12.012 1.00 87.00 217 LEU A N 1
ATOM 1760 C CA . LEU A 1 217 ? 18.163 -15.720 -12.906 1.00 87.00 217 LEU A CA 1
ATOM 1761 C C . LEU A 1 217 ? 17.896 -15.150 -14.296 1.00 87.00 217 LEU A C 1
ATOM 1763 O O . LEU A 1 217 ? 17.514 -15.911 -15.176 1.00 87.00 217 LEU A O 1
ATOM 1767 N N . TYR A 1 218 ? 18.150 -13.861 -14.532 1.00 83.00 218 TYR A N 1
ATOM 1768 C CA . TYR A 1 218 ? 17.794 -13.164 -15.766 1.00 83.00 218 TYR A CA 1
ATOM 1769 C C . TYR A 1 218 ? 18.245 -13.907 -17.030 1.00 83.00 218 TYR A C 1
ATOM 1771 O O . TYR A 1 218 ? 17.466 -14.084 -17.963 1.00 83.00 218 TYR A O 1
ATOM 1779 N N . LYS A 1 219 ? 19.476 -14.435 -17.018 1.00 78.88 219 LYS A N 1
ATOM 1780 C CA . LYS A 1 219 ? 20.043 -15.237 -18.117 1.00 78.88 219 LYS A CA 1
ATOM 1781 C C . LYS A 1 219 ? 19.225 -16.484 -18.459 1.00 78.88 219 LYS A C 1
ATOM 1783 O O . LYS A 1 219 ? 19.238 -16.927 -19.602 1.00 78.88 219 LYS A O 1
ATOM 1788 N N . PHE A 1 220 ? 18.573 -17.070 -17.462 1.00 78.38 220 PHE A N 1
ATOM 1789 C CA . PHE A 1 220 ? 17.796 -18.303 -17.566 1.00 78.38 220 PHE A CA 1
ATOM 1790 C C . PHE A 1 220 ? 16.296 -18.045 -17.746 1.00 78.38 220 PHE A C 1
ATOM 1792 O O . PHE A 1 220 ? 15.588 -18.925 -18.220 1.00 78.38 220 PHE A O 1
ATOM 1799 N N . THR A 1 221 ? 15.816 -16.845 -17.407 1.00 73.06 221 THR A N 1
ATOM 1800 C CA . THR A 1 221 ? 14.412 -16.423 -17.574 1.00 73.06 221 THR A CA 1
ATOM 1801 C C . THR A 1 221 ? 14.054 -16.124 -19.039 1.00 73.06 221 THR A C 1
ATOM 1803 O O . THR A 1 221 ? 12.884 -15.999 -19.392 1.00 73.06 221 THR A O 1
ATOM 1806 N N . GLY A 1 222 ? 15.059 -16.032 -19.909 1.00 60.94 222 GLY A N 1
ATOM 1807 C CA . GLY A 1 222 ? 14.921 -15.803 -21.337 1.00 60.94 222 GLY A CA 1
ATOM 1808 C C . GLY A 1 222 ? 14.091 -16.831 -22.096 1.00 60.94 222 GLY A C 1
ATOM 1809 O O . GLY A 1 222 ? 14.511 -17.978 -22.254 1.00 60.94 222 GLY A O 1
ATOM 1810 N N . THR A 1 223 ? 12.961 -16.413 -22.666 1.00 53.38 223 THR A N 1
ATOM 1811 C CA . THR A 1 223 ? 12.215 -17.233 -23.625 1.00 53.38 223 THR A CA 1
ATOM 1812 C C . THR A 1 223 ? 12.958 -17.266 -24.957 1.00 53.38 223 THR A C 1
ATOM 1814 O O . THR A 1 223 ? 12.812 -16.373 -25.793 1.00 53.38 223 THR A O 1
ATOM 1817 N N . ASN A 1 224 ? 13.723 -18.326 -25.206 1.00 51.53 224 ASN A N 1
ATOM 1818 C CA . ASN A 1 224 ? 14.009 -18.694 -26.585 1.00 51.53 224 ASN A CA 1
ATOM 1819 C C . ASN A 1 224 ? 12.660 -19.071 -27.218 1.00 51.53 224 ASN A C 1
ATOM 1821 O O . ASN A 1 224 ? 12.041 -20.033 -26.781 1.00 51.53 224 ASN A O 1
ATOM 1825 N N . THR A 1 225 ? 12.221 -18.322 -28.232 1.00 54.28 225 THR A N 1
ATOM 1826 C CA . THR A 1 225 ? 11.032 -18.562 -29.081 1.00 54.28 225 THR A CA 1
ATOM 1827 C C . THR A 1 225 ? 9.653 -18.177 -28.516 1.00 54.28 225 THR A C 1
ATOM 1829 O O . THR A 1 225 ? 8.956 -18.996 -27.941 1.00 54.28 225 THR A O 1
ATOM 1832 N N . ILE A 1 226 ? 9.195 -16.961 -28.841 1.00 49.31 226 ILE A N 1
ATOM 1833 C CA . ILE A 1 226 ? 7.944 -16.767 -29.600 1.00 49.31 226 ILE A CA 1
ATOM 1834 C C . ILE A 1 226 ? 8.234 -15.648 -30.609 1.00 49.31 226 ILE A C 1
ATOM 1836 O O . ILE A 1 226 ? 8.113 -14.465 -30.300 1.00 49.31 226 ILE A O 1
ATOM 1840 N N . ARG A 1 227 ? 8.702 -16.012 -31.810 1.00 40.25 227 ARG A N 1
ATOM 1841 C CA . ARG A 1 227 ? 8.668 -15.073 -32.939 1.00 40.25 227 ARG A CA 1
ATOM 1842 C C . ARG A 1 227 ? 7.189 -14.882 -33.288 1.00 40.25 227 ARG A C 1
ATOM 1844 O O . ARG A 1 227 ? 6.514 -15.901 -33.455 1.00 40.25 227 ARG A O 1
ATOM 1851 N N . PRO A 1 228 ? 6.664 -13.651 -33.379 1.00 44.34 228 PRO A N 1
ATOM 1852 C CA . PRO A 1 228 ? 5.361 -13.460 -33.990 1.00 44.34 228 PRO A CA 1
ATOM 1853 C C . PRO A 1 228 ? 5.452 -14.001 -35.420 1.00 44.34 228 PRO A C 1
ATOM 1855 O O . PRO A 1 228 ? 6.398 -13.698 -36.145 1.00 44.34 228 PRO A O 1
ATOM 1858 N N . ILE A 1 229 ? 4.518 -14.875 -35.785 1.00 49.53 229 ILE A N 1
ATOM 1859 C CA . ILE A 1 229 ? 4.337 -15.288 -37.173 1.00 49.53 229 ILE A CA 1
ATOM 1860 C C . ILE A 1 229 ? 3.838 -14.033 -37.894 1.00 49.53 229 ILE A C 1
ATOM 1862 O O . ILE A 1 229 ? 2.689 -13.636 -37.711 1.00 49.53 229 ILE A O 1
ATOM 1866 N N . GLU A 1 230 ? 4.731 -13.358 -38.616 1.00 47.47 230 GLU A N 1
ATOM 1867 C CA . GLU A 1 230 ? 4.349 -12.352 -39.603 1.00 47.47 230 GLU A CA 1
ATOM 1868 C C . GLU A 1 230 ? 3.628 -13.081 -40.745 1.00 47.47 230 GLU A C 1
ATOM 1870 O O . GLU A 1 230 ? 4.220 -13.938 -41.404 1.00 47.47 230 GLU A O 1
ATOM 1875 N N . ASN A 1 231 ? 2.342 -12.766 -40.921 1.00 42.06 231 ASN A N 1
ATOM 1876 C CA . ASN A 1 231 ? 1.585 -12.997 -42.151 1.00 42.06 231 ASN A CA 1
ATOM 1877 C C . ASN A 1 231 ? 1.492 -11.680 -42.917 1.00 42.06 231 ASN A C 1
ATOM 1879 O O . ASN A 1 231 ? 1.257 -10.646 -42.246 1.00 42.06 231 ASN A O 1
#

Secondary structure (DSSP, 8-state):
-HHHHHHHHHHHHHHHHHHHHHHHHHHHHHSSSTTSS----PPP-SGGGG-TTTS-----TTS--SS-S-TTTTHHHHHHHHHHHHHHHHHHHHHHHHHHHT-TT-HHHHHHHHHHHHHHHHHHHHHHHHHHHHHHHHHHHHHHHHHHHHHHHHHTT---HHHHHHHHHH-HHHHHHHHHHHHHHHHHHHHHHTT-SGGGGGGGGGGGHHHHHHHHHHHHH----------

Sequence (231 aa):
MSSNLLEKSKVSICPGIYCGYQTFIFTLLTFPPIGKLTFNACQVKLFSDFYPIFHNPIVNYRKKLRCSYEVVYPLQSAIFVLYTYASLIMLLIRPFFISIIHQKFISASIYSALHFYPCLLVLHALCGGLIYFSFPILIITSSILLNAIHFTLIGNGENEWIPFLRKLCGNIQNWIIYIIHIVLLLCGLISLTQITNEYYFILLPIVFLPGLLYILLYKFTGTNTIRPIEN

pLDDT: mean 78.12, std 14.8, range [40.25, 95.06]